Protein AF-A0A7M7PL26-F1 (afdb_monomer)

Nearest PDB structures (foldseek):
  4pph-assembly1_A  TM=2.566E-01  e=4.731E+00  Lupinus angustifolius

Mean predicted aligned error: 7.92 Å

pLDDT: mean 86.84, std 11.21, range [44.41, 97.69]

Solvent-accessible surface area (backbone atoms only — not comparable to full-atom values): 13970 Å² total; per-residue (Å²): 97,69,64,50,32,32,64,15,63,44,74,68,51,26,52,53,30,45,52,56,38,59,73,29,68,76,37,70,78,24,69,67,55,46,54,46,40,65,69,57,42,61,81,43,34,60,81,58,22,49,48,58,51,88,61,87,74,52,78,89,79,62,67,60,63,60,52,47,52,50,44,45,46,56,67,62,69,27,58,91,53,72,87,53,52,73,69,51,49,50,49,45,40,65,74,42,51,50,52,52,51,50,54,48,49,42,49,57,36,53,67,37,32,46,96,76,72,37,82,76,62,86,89,56,54,75,91,50,56,61,27,42,69,69,53,39,55,49,44,54,53,22,43,60,64,15,67,79,59,54,58,90,44,50,44,78,77,50,98,44,34,32,41,28,64,38,91,89,41,88,73,79,41,64,32,54,35,27,40,53,44,97,84,41,41,57,47,48,71,45,67,63,25,71,73,60,68,47,82,34,31,65,53,40,34,48,34,73,61,38,88,90,36,43,80,81,56,41,30,64,69,54,74,66,25,77,89,55,35,55,64,85,64,49,70,76,72,58,77,72,77,82,130

Foldseek 3Di:
DVVQLQLDQDPVSNVVVVVVVCPDPCNVVDPPVVVCCVVPCPVVVLVRHNNNDPPLLDPPRDCCVVVVVVCCLVCPVCVVVNPDDPVRSVCCVVVPVVVVVLVVLLVQLLCQDVVNPNDDDPLQDPLLRQWGPVLSVQVSVLLVVLVVDALVQWADPDPQWIWGWDPPDPVTDTWIWGLQDPSLQTDIPDPVCSPGVRDHSRLSNCQPRDPPNHPVSHRPCNSPPPNTHRDPCSVVVPPDPDD

Organism: Strongylocentrotus purpuratus (NCBI:txid7668)

Secondary structure (DSSP, 8-state):
-HHHHHT--SHHHHHHHHHHHHTSHHHHT-HHHHHHIIIIISTTHHHH-GGGS--SS-----THHHHHHHHHIIIIISGGGTT--HHHHHHHIIIIIHHHHHHHHHHHHHTT-GGGT----TTS-GGGSSS-HHHHHHHHHHHHHHTT--GGGEEE-SSSEEEEE-SSSTTT-EEEEES--TTS--EE-SHHHHHH-SPPHHHHHHHHHSTT-SGGGS-HHHHT-TTTS--TTGGGGS-PPP-

Structure (mmCIF, N/CA/C/O backbone):
data_AF-A0A7M7PL26-F1
#
_entry.id   AF-A0A7M7PL26-F1
#
loop_
_atom_site.group_PDB
_atom_site.id
_atom_site.type_symbol
_atom_site.label_atom_id
_atom_site.label_alt_id
_atom_site.label_comp_id
_atom_site.label_asym_id
_atom_site.label_entity_id
_atom_site.label_seq_id
_atom_site.pdbx_PDB_ins_code
_atom_site.Cartn_x
_atom_site.Cartn_y
_atom_site.Cartn_z
_atom_site.occupancy
_atom_site.B_iso_or_equiv
_atom_site.auth_seq_id
_atom_site.auth_comp_id
_atom_site.auth_asym_id
_atom_site.auth_atom_id
_atom_site.pdbx_PDB_model_num
ATOM 1 N N . MET A 1 1 ? -14.375 17.980 0.177 1.00 83.88 1 MET A N 1
ATOM 2 C CA . MET A 1 1 ? -13.383 19.004 0.589 1.00 83.88 1 MET A CA 1
ATOM 3 C C . MET A 1 1 ? -12.555 18.578 1.793 1.00 83.88 1 MET A C 1
ATOM 5 O O . MET A 1 1 ? -11.343 18.535 1.665 1.00 83.88 1 MET A O 1
ATOM 9 N N . LEU A 1 2 ? -13.163 18.150 2.906 1.00 86.94 2 LEU A N 1
ATOM 10 C CA . LEU A 1 2 ? -12.428 17.695 4.103 1.00 86.94 2 LEU A CA 1
ATOM 11 C C . LEU A 1 2 ? -11.388 16.594 3.830 1.00 86.94 2 LEU A C 1
ATOM 13 O O . LEU A 1 2 ? -10.263 16.668 4.315 1.00 86.94 2 LEU A O 1
ATOM 17 N N . ARG A 1 3 ? -11.726 15.619 2.972 1.00 87.19 3 ARG A N 1
ATOM 18 C CA . ARG A 1 3 ? -10.776 14.589 2.513 1.00 87.19 3 ARG A CA 1
ATOM 19 C C . ARG A 1 3 ? -9.533 15.179 1.839 1.00 87.19 3 ARG A C 1
ATOM 21 O O . ARG A 1 3 ? -8.451 14.662 2.056 1.00 87.19 3 ARG A O 1
ATOM 28 N N . ARG A 1 4 ? -9.660 16.272 1.071 1.00 88.4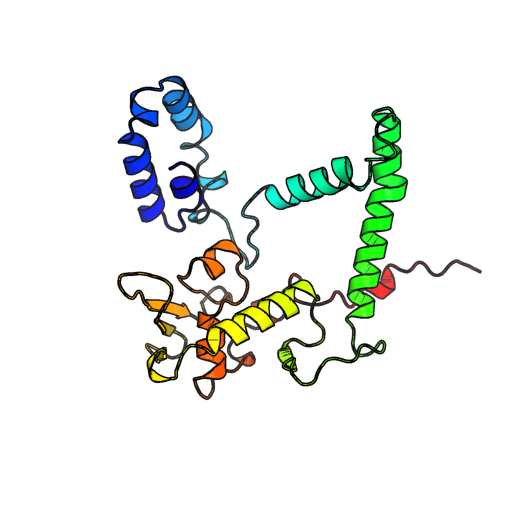4 4 ARG A N 1
ATOM 29 C CA . ARG A 1 4 ? -8.502 16.946 0.451 1.00 88.44 4 ARG A CA 1
ATOM 30 C C . ARG A 1 4 ? -7.569 17.532 1.510 1.00 88.44 4 ARG A C 1
ATOM 32 O O . ARG A 1 4 ? -6.365 17.400 1.378 1.00 88.44 4 ARG A O 1
ATOM 39 N N . CYS A 1 5 ? -8.119 18.111 2.579 1.00 90.56 5 CYS A N 1
ATOM 40 C CA . CYS A 1 5 ? -7.316 18.586 3.708 1.00 90.56 5 CYS A CA 1
ATOM 41 C C . CYS A 1 5 ? -6.602 17.418 4.409 1.00 90.56 5 CYS A C 1
ATOM 43 O O . CYS A 1 5 ? -5.417 17.503 4.699 1.00 90.56 5 CYS A O 1
ATOM 45 N N . ALA A 1 6 ? -7.310 16.313 4.667 1.00 88.25 6 ALA A N 1
ATOM 46 C CA . ALA A 1 6 ? -6.739 15.151 5.350 1.00 88.25 6 ALA A CA 1
ATOM 47 C C . ALA A 1 6 ? -5.660 14.430 4.522 1.00 88.25 6 ALA A C 1
ATOM 49 O O . ALA A 1 6 ? -4.651 14.002 5.073 1.00 88.25 6 ALA A O 1
ATOM 50 N N . HIS A 1 7 ? -5.860 14.298 3.210 1.00 87.38 7 HIS A N 1
ATOM 51 C CA . HIS A 1 7 ? -4.963 13.546 2.327 1.00 87.38 7 HIS A CA 1
ATOM 52 C C . HIS A 1 7 ? -3.789 14.372 1.793 1.00 87.38 7 HIS A C 1
ATOM 54 O O . HIS A 1 7 ? -2.985 13.840 1.032 1.00 87.38 7 HIS A O 1
ATOM 60 N N . ALA A 1 8 ? -3.678 15.647 2.178 1.00 88.06 8 ALA A N 1
ATOM 61 C CA . ALA A 1 8 ? -2.554 16.479 1.783 1.00 88.06 8 ALA A CA 1
ATOM 62 C C . ALA A 1 8 ? -1.235 15.880 2.289 1.00 88.06 8 ALA A C 1
ATOM 64 O O . ALA A 1 8 ? -1.093 15.538 3.468 1.00 88.06 8 ALA A O 1
ATOM 65 N N . THR A 1 9 ? -0.280 15.749 1.378 1.00 82.31 9 THR A N 1
ATOM 66 C CA . THR A 1 9 ? 1.025 15.120 1.615 1.00 82.31 9 THR A CA 1
ATOM 67 C C . THR A 1 9 ? 2.133 16.132 1.871 1.00 82.31 9 THR A C 1
ATOM 69 O O . THR A 1 9 ? 3.153 15.780 2.457 1.00 82.31 9 THR A O 1
ATOM 72 N N . GLU A 1 10 ? 1.901 17.396 1.518 1.00 85.19 10 GLU A N 1
ATOM 73 C CA . GLU A 1 10 ? 2.832 18.504 1.719 1.00 85.19 10 GLU A CA 1
ATOM 74 C C . GLU A 1 10 ? 2.132 19.700 2.389 1.00 85.19 10 GLU A C 1
ATOM 76 O O . GLU A 1 10 ? 0.914 19.869 2.244 1.00 85.19 10 GLU A O 1
ATOM 81 N N . PRO A 1 11 ? 2.871 20.568 3.109 1.00 88.94 11 PRO A N 1
ATOM 82 C CA . PRO A 1 11 ? 2.291 21.753 3.745 1.00 88.94 11 PRO A CA 1
ATOM 83 C C . PRO A 1 11 ? 1.594 22.703 2.758 1.00 88.94 11 PRO A C 1
ATOM 85 O O . PRO A 1 11 ? 0.541 23.257 3.070 1.00 88.94 11 PRO A O 1
ATOM 88 N N . SER A 1 12 ? 2.154 22.865 1.558 1.00 91.25 12 SER A N 1
ATOM 89 C CA . SER A 1 12 ? 1.588 23.679 0.474 1.00 91.25 12 SER A CA 1
ATOM 90 C C . SER A 1 12 ? 0.226 23.144 0.013 1.00 91.25 12 SER A C 1
ATOM 92 O O . SER A 1 12 ? -0.746 23.896 -0.050 1.00 91.25 12 SER A O 1
ATOM 94 N N . GLU A 1 13 ? 0.137 21.832 -0.229 1.00 91.06 13 GLU A N 1
ATOM 95 C CA . GLU A 1 13 ? -1.094 21.127 -0.603 1.00 91.06 13 GLU A CA 1
ATOM 96 C C . GLU A 1 13 ? -2.168 21.269 0.486 1.00 91.06 13 GLU A C 1
ATOM 98 O O . GLU A 1 13 ? -3.334 21.536 0.186 1.00 91.06 13 GLU A O 1
ATOM 103 N N . TYR A 1 14 ? -1.775 21.149 1.758 1.00 93.31 14 TYR A N 1
ATOM 104 C CA . TYR A 1 14 ? -2.689 21.299 2.889 1.00 93.31 14 TYR A CA 1
ATOM 105 C C . TYR A 1 14 ? -3.275 22.711 2.969 1.00 93.31 14 TYR A C 1
ATOM 107 O O . TYR A 1 14 ? -4.490 22.865 3.104 1.00 93.31 14 TYR A O 1
ATOM 115 N N . ASN A 1 15 ? -2.429 23.735 2.838 1.00 93.75 15 ASN 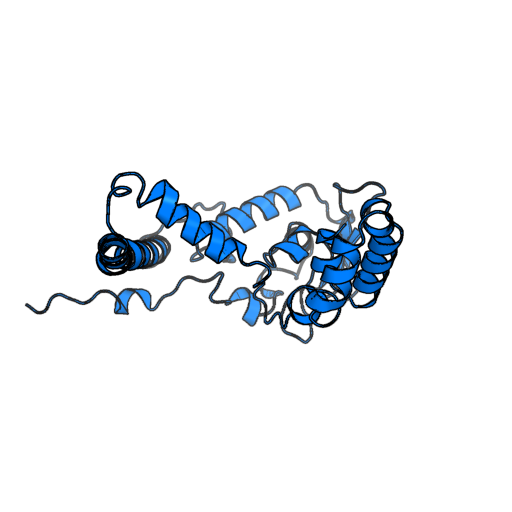A N 1
ATOM 116 C CA . ASN A 1 15 ? -2.866 25.128 2.867 1.00 93.75 15 ASN A CA 1
ATOM 117 C C . ASN A 1 15 ? -3.806 25.440 1.697 1.00 93.75 15 ASN A C 1
ATOM 119 O O . ASN A 1 15 ? -4.876 26.004 1.911 1.00 93.75 15 ASN A O 1
ATOM 123 N N . ALA A 1 16 ? -3.479 24.991 0.483 1.00 95.12 16 ALA A N 1
ATOM 124 C CA . ALA A 1 16 ? -4.359 25.153 -0.673 1.00 95.12 16 ALA A CA 1
ATOM 125 C C . ALA A 1 16 ? -5.718 24.455 -0.471 1.00 95.12 16 ALA A C 1
ATOM 127 O O . ALA A 1 16 ? -6.770 25.017 -0.783 1.00 95.12 16 ALA A O 1
ATOM 128 N N . ALA A 1 17 ? -5.722 23.245 0.100 1.00 94.88 17 ALA A N 1
ATOM 129 C CA . ALA A 1 17 ? -6.952 22.520 0.407 1.00 94.88 17 ALA A CA 1
ATOM 130 C C . ALA A 1 17 ? -7.797 23.211 1.491 1.00 94.88 17 ALA A C 1
ATOM 132 O O . ALA A 1 17 ? -9.028 23.177 1.407 1.00 94.88 17 ALA A O 1
ATOM 133 N N . LEU A 1 18 ? -7.158 23.830 2.490 1.00 94.62 18 LEU A N 1
ATOM 134 C CA . LEU A 1 18 ? -7.834 24.619 3.518 1.00 94.62 18 LEU A CA 1
ATOM 135 C C . LEU A 1 18 ? -8.469 25.881 2.943 1.00 94.62 18 LEU A C 1
ATOM 137 O O . LEU A 1 18 ? -9.625 26.152 3.250 1.00 94.62 18 LEU A O 1
ATOM 141 N N . GLU A 1 19 ? -7.752 26.635 2.114 1.00 95.56 19 GLU A N 1
ATOM 142 C CA . GLU A 1 19 ? -8.306 27.843 1.496 1.00 95.56 19 GLU A CA 1
ATOM 143 C C . GLU A 1 19 ? -9.476 27.501 0.572 1.00 95.56 19 GLU A C 1
ATOM 145 O O . GLU A 1 19 ? -10.528 28.136 0.637 1.00 95.56 19 GLU A O 1
ATOM 150 N N . TYR A 1 20 ? -9.368 26.406 -0.184 1.00 95.81 20 TYR A N 1
ATOM 151 C CA . TYR A 1 20 ? -10.486 25.889 -0.970 1.00 95.81 20 TYR A CA 1
ATOM 152 C C . TYR A 1 20 ? -11.698 25.506 -0.103 1.00 95.81 20 TYR A C 1
ATOM 154 O O . TYR A 1 20 ? -12.835 25.800 -0.465 1.00 95.81 20 TYR A O 1
ATOM 162 N N . LEU A 1 21 ? -11.478 24.874 1.058 1.00 94.94 21 LEU A N 1
ATOM 163 C CA . LEU A 1 21 ? -12.554 24.585 2.009 1.00 94.94 21 LEU A CA 1
ATOM 164 C C . LEU A 1 21 ? -13.175 25.878 2.549 1.00 94.94 21 LEU A C 1
ATOM 166 O O . LEU A 1 21 ? -14.396 25.979 2.586 1.00 94.94 21 LEU A O 1
ATOM 170 N N . LYS A 1 22 ? -12.366 26.863 2.947 1.00 94.56 22 LYS A N 1
ATOM 171 C CA . LYS A 1 22 ? -12.858 28.136 3.492 1.00 94.56 22 LYS A CA 1
ATOM 172 C C . LYS A 1 22 ? -13.647 28.945 2.467 1.00 94.56 22 LYS A C 1
ATOM 174 O O . LYS A 1 22 ? -14.605 29.610 2.837 1.00 94.56 22 LYS A O 1
ATOM 179 N N . ALA A 1 23 ? -13.279 28.872 1.192 1.00 95.62 23 ALA A N 1
ATOM 180 C CA . ALA A 1 23 ? -14.001 29.531 0.108 1.00 95.62 23 ALA A CA 1
ATOM 181 C C . ALA A 1 23 ? -15.345 28.858 -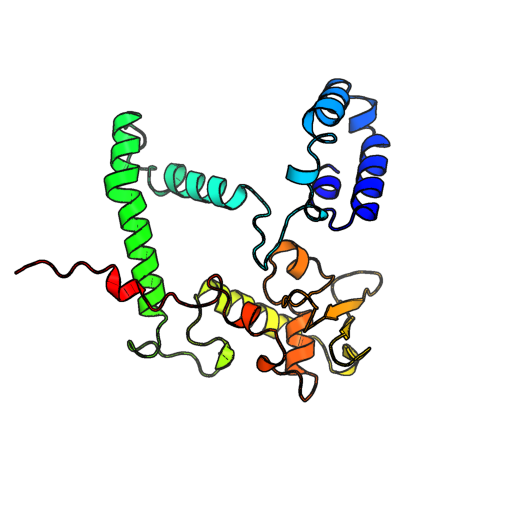0.236 1.00 95.62 23 ALA A C 1
ATOM 183 O O . ALA A 1 23 ? -16.147 29.427 -0.972 1.00 95.62 23 ALA A O 1
ATOM 184 N N . SER A 1 24 ? -15.602 27.648 0.268 1.00 95.25 24 SER A N 1
ATOM 185 C CA . SER A 1 24 ? -16.815 26.897 -0.057 1.00 95.25 24 SER A CA 1
ATOM 186 C C . SER A 1 24 ? -18.065 27.424 0.644 1.00 95.25 24 SER A C 1
ATOM 188 O O . SER A 1 24 ? -18.009 27.947 1.761 1.00 95.25 24 SER A O 1
ATOM 190 N N . LYS A 1 25 ? -19.220 27.208 0.009 1.00 95.81 25 LYS A N 1
ATOM 191 C CA . LYS A 1 25 ? -20.534 27.558 0.558 1.00 95.81 25 LYS A CA 1
ATOM 192 C C . LYS A 1 25 ? -20.782 26.854 1.894 1.00 95.81 25 LYS A C 1
ATOM 194 O O . LYS A 1 25 ? -21.206 27.474 2.863 1.00 95.81 25 LYS A O 1
ATOM 199 N N . GLU A 1 26 ? -20.428 25.574 1.969 1.00 93.69 26 GLU A N 1
ATOM 200 C CA . GLU A 1 26 ? -20.583 24.728 3.151 1.00 93.69 26 GLU A CA 1
ATOM 201 C C . GLU A 1 26 ? -19.802 25.258 4.353 1.00 93.69 26 GLU A C 1
ATOM 203 O O . GLU A 1 26 ? -20.225 25.060 5.489 1.00 93.69 26 GLU A O 1
ATOM 208 N N . TRP A 1 27 ? -18.667 25.922 4.117 1.00 94.94 27 TRP A N 1
ATOM 209 C CA . TRP A 1 27 ? -17.922 26.607 5.166 1.00 94.94 27 TRP A CA 1
ATOM 210 C C . TRP A 1 27 ? -18.562 27.941 5.533 1.00 94.94 27 TRP A C 1
ATOM 212 O O . TRP A 1 27 ? -18.834 28.173 6.711 1.00 94.94 27 TRP A O 1
ATOM 222 N N . GLN A 1 28 ? -18.809 28.809 4.548 1.00 95.50 28 GLN A N 1
ATOM 223 C CA . GLN A 1 28 ? -19.287 30.178 4.772 1.00 95.50 28 GLN A CA 1
ATOM 224 C C . GLN A 1 28 ? -20.653 30.219 5.471 1.00 95.50 28 GLN A C 1
ATOM 226 O O . GLN A 1 28 ? -20.863 31.031 6.368 1.00 95.50 28 GLN A O 1
ATOM 231 N N . GLU A 1 29 ? -21.547 29.287 5.143 1.00 96.62 29 GLU A N 1
ATOM 232 C CA . GLU A 1 29 ? -22.913 29.249 5.676 1.00 96.62 29 GLU A CA 1
ATOM 233 C C . GLU A 1 29 ? -23.057 28.437 6.972 1.00 96.62 29 GLU A C 1
ATOM 235 O O . GLU A 1 29 ? -24.138 28.393 7.559 1.00 96.62 29 GLU A O 1
ATOM 240 N N . ASN A 1 30 ? -21.990 27.783 7.452 1.00 96.56 30 ASN A N 1
ATOM 241 C CA . ASN A 1 30 ? -22.068 26.883 8.604 1.00 96.56 30 ASN A CA 1
ATOM 242 C C . ASN A 1 30 ? -21.138 27.301 9.761 1.00 96.56 30 ASN A C 1
ATOM 244 O O . ASN A 1 30 ? -20.027 26.774 9.900 1.00 96.56 30 ASN A O 1
ATOM 248 N N . PRO A 1 31 ? -21.612 28.159 10.686 1.00 96.06 31 PRO A N 1
ATOM 249 C CA . PRO A 1 31 ? -20.837 28.589 11.851 1.00 96.06 31 PRO A CA 1
ATOM 250 C C . PRO A 1 31 ? -20.387 27.437 12.761 1.00 96.06 31 PRO A C 1
ATOM 252 O O . PRO A 1 31 ? -19.343 27.525 13.413 1.00 96.06 31 PRO A O 1
ATOM 255 N N . LYS A 1 32 ? -21.148 26.331 12.816 1.00 96.44 32 LYS A N 1
ATOM 256 C CA . LYS A 1 32 ? -20.770 25.150 13.610 1.00 96.44 32 LYS A CA 1
ATOM 257 C C . LYS A 1 32 ? -19.546 24.465 13.010 1.00 96.44 32 LYS A C 1
ATOM 259 O O . LYS A 1 32 ? -18.626 24.129 13.758 1.00 96.44 32 LYS A O 1
ATOM 264 N N . LEU A 1 33 ? -19.517 24.302 11.685 1.00 93.56 33 LEU A N 1
ATOM 265 C CA . LEU A 1 33 ? -18.369 23.742 10.973 1.00 93.56 33 LEU A CA 1
ATOM 266 C C . LEU A 1 33 ? -17.130 24.614 11.184 1.00 93.56 33 LEU A C 1
ATOM 268 O O . LEU A 1 33 ? -16.103 24.089 11.609 1.00 93.56 33 LEU A O 1
ATOM 272 N N . GLN A 1 34 ? -17.247 25.931 10.984 1.00 95.50 34 GLN A N 1
ATOM 273 C CA . GLN A 1 34 ? -16.148 26.879 11.202 1.00 95.50 34 GLN A CA 1
ATOM 274 C C . GLN A 1 34 ? -15.584 26.765 12.624 1.00 95.50 34 GLN A C 1
ATOM 276 O O . GLN A 1 34 ? -14.383 26.576 12.820 1.00 95.50 34 GLN A O 1
ATOM 281 N N . LYS A 1 35 ? -16.462 26.814 13.636 1.00 96.31 35 LYS A N 1
ATOM 282 C CA . LYS A 1 35 ? -16.074 26.720 15.048 1.00 96.31 35 LYS A CA 1
ATOM 283 C C . LYS A 1 35 ? -15.376 25.399 15.356 1.00 96.31 35 LYS A C 1
ATOM 285 O O . LYS A 1 35 ? -14.364 25.401 16.057 1.00 96.31 35 LYS A O 1
ATOM 290 N N . TRP A 1 36 ? -15.905 24.280 14.863 1.00 94.50 36 TRP A N 1
ATOM 291 C CA . TRP A 1 36 ? -15.303 22.970 15.095 1.00 94.50 36 TRP A CA 1
ATOM 292 C C . TRP A 1 36 ? -13.933 22.861 14.423 1.00 94.50 36 TRP A C 1
ATOM 294 O O . TRP A 1 36 ? -12.964 22.494 15.082 1.00 94.50 36 TRP A O 1
ATOM 304 N N . PHE A 1 37 ? -13.812 23.247 13.151 1.00 94.12 37 PHE A N 1
ATOM 305 C CA . PHE A 1 37 ? -12.556 23.131 12.411 1.00 94.12 37 PHE A CA 1
ATOM 306 C C . PHE A 1 37 ? -11.450 24.002 13.015 1.00 94.12 37 PHE A C 1
ATOM 308 O O . PHE A 1 37 ? -10.334 23.526 13.219 1.00 94.12 37 PHE A O 1
ATOM 315 N N . THR A 1 38 ? -11.776 25.248 13.369 1.00 94.19 38 THR A N 1
ATOM 316 C CA . THR A 1 38 ? -10.834 26.195 13.980 1.00 94.19 38 THR A CA 1
ATOM 317 C C . THR A 1 38 ? -10.375 25.744 15.363 1.00 94.19 38 THR A C 1
ATOM 319 O O . THR A 1 38 ? -9.219 25.956 15.715 1.00 94.19 38 THR A O 1
ATOM 322 N N . LYS A 1 39 ? -11.244 25.096 16.152 1.00 94.31 39 LYS A N 1
ATOM 323 C CA . LYS A 1 39 ? -10.894 24.651 17.510 1.00 94.31 39 LYS A CA 1
ATOM 324 C C . LYS A 1 39 ? -10.272 23.257 17.573 1.00 94.31 39 LYS A C 1
ATOM 326 O O . LYS A 1 39 ? -9.461 23.017 18.455 1.00 94.31 39 LYS A O 1
ATOM 331 N N . GLN A 1 40 ? -10.681 22.338 16.701 1.00 90.50 40 GLN A N 1
ATOM 332 C CA . GLN A 1 40 ? -10.370 20.908 16.832 1.00 90.50 40 GLN A CA 1
ATOM 333 C C . GLN A 1 40 ? -9.499 20.379 15.697 1.00 90.50 40 GLN A C 1
ATOM 335 O O . GLN A 1 40 ? -8.588 19.589 15.934 1.00 90.50 40 GLN A O 1
ATOM 340 N N . TRP A 1 41 ? -9.761 20.791 14.457 1.00 91.12 41 TRP A N 1
ATOM 341 C CA . TRP A 1 41 ? -9.049 20.231 13.312 1.00 91.12 41 TRP A CA 1
ATOM 342 C C . TRP A 1 41 ? -7.724 20.941 13.055 1.00 91.12 41 TRP A C 1
ATOM 344 O O . TRP A 1 41 ? -6.677 20.302 13.071 1.00 91.12 41 TRP A O 1
ATOM 354 N N . ILE A 1 42 ? -7.754 22.259 12.834 1.00 91.94 42 ILE A N 1
ATOM 355 C CA . ILE A 1 42 ? -6.583 23.046 12.417 1.00 91.94 42 ILE A CA 1
ATOM 356 C C . ILE A 1 42 ? -5.454 22.998 13.464 1.00 91.94 42 ILE A C 1
ATOM 358 O O . ILE A 1 42 ? -4.329 22.667 13.072 1.00 91.94 42 ILE A O 1
ATOM 362 N N . PRO A 1 43 ? -5.708 23.226 14.774 1.00 93.81 43 PRO A N 1
ATOM 363 C CA . PRO A 1 43 ? -4.658 23.174 15.799 1.00 93.81 43 PRO A CA 1
ATOM 364 C C . PRO A 1 43 ? -4.037 21.782 15.958 1.00 93.81 43 PRO A C 1
ATOM 366 O O . PRO A 1 43 ? -2.895 21.643 16.389 1.00 93.81 43 PRO A O 1
ATOM 369 N N . HIS A 1 44 ? -4.781 20.738 15.588 1.00 89.94 44 HIS A N 1
ATOM 370 C CA . HIS A 1 44 ? -4.353 19.345 15.680 1.00 89.94 44 HIS A CA 1
ATOM 371 C C . HIS A 1 44 ? -4.147 18.707 14.304 1.00 89.94 44 HIS A C 1
ATOM 373 O O . HIS A 1 44 ? -4.168 17.483 14.183 1.00 89.94 44 HIS A O 1
ATOM 379 N N . SER A 1 45 ? -3.903 19.514 13.268 1.00 88.69 45 SER A N 1
ATOM 380 C CA . SER A 1 45 ? -3.770 19.059 11.878 1.00 88.69 45 SER A CA 1
ATOM 381 C C . SER A 1 45 ? -2.705 17.977 11.711 1.00 88.69 45 SER A C 1
ATOM 383 O O . SER A 1 45 ? -2.899 17.045 10.935 1.00 88.69 45 SER A O 1
ATOM 385 N N . LYS A 1 46 ? -1.638 18.016 12.520 1.00 85.81 46 LYS A N 1
ATOM 386 C CA . LYS A 1 46 ? -0.606 16.971 12.563 1.00 85.81 46 LYS A CA 1
ATOM 387 C C . LYS A 1 46 ? -1.154 15.558 12.816 1.00 85.81 46 LYS A C 1
ATOM 389 O O . LYS A 1 46 ? -0.565 14.599 12.338 1.00 85.81 46 LYS A O 1
ATOM 394 N N . ARG A 1 47 ? -2.277 15.415 13.535 1.00 81.94 47 ARG A N 1
ATOM 395 C CA . ARG A 1 47 ? -2.928 14.115 13.794 1.00 81.94 47 ARG A CA 1
ATOM 396 C C . ARG A 1 47 ? -3.678 13.581 12.575 1.00 81.94 47 ARG A C 1
ATOM 398 O O . ARG A 1 47 ? -3.810 12.373 12.407 1.00 81.94 47 ARG A O 1
ATOM 405 N N . TRP A 1 48 ? -4.200 14.480 11.748 1.00 81.62 48 TRP A N 1
ATOM 406 C CA . TRP A 1 48 ? -5.181 14.148 10.717 1.00 81.62 48 TRP A CA 1
ATOM 407 C C . TRP A 1 48 ? -4.564 14.116 9.320 1.00 81.62 48 TRP A C 1
ATOM 409 O O . TRP A 1 48 ? -4.859 13.210 8.539 1.00 81.62 48 TRP A O 1
ATOM 419 N N . VAL A 1 49 ? -3.681 15.072 9.035 1.00 86.75 49 VAL A N 1
ATOM 420 C CA . VAL A 1 49 ? -3.085 15.319 7.721 1.00 86.75 49 VAL A CA 1
ATOM 421 C C . VAL A 1 49 ? -1.959 14.333 7.444 1.00 86.75 49 VAL A C 1
ATOM 423 O O . VAL A 1 49 ? -1.054 14.165 8.260 1.00 86.75 49 VAL A O 1
ATOM 426 N N . TRP A 1 50 ? -2.000 13.698 6.279 1.00 83.94 50 TRP A N 1
ATOM 427 C CA . TRP A 1 50 ? -1.059 12.650 5.888 1.00 83.94 50 TRP A CA 1
ATOM 428 C C . TRP A 1 50 ? 0.398 13.106 5.852 1.00 83.94 50 TRP A C 1
ATOM 430 O O . TRP A 1 50 ? 1.260 12.385 6.350 1.00 83.94 50 TRP A O 1
ATOM 440 N N . GLY A 1 51 ? 0.668 14.311 5.348 1.00 80.12 51 GLY A N 1
ATOM 441 C CA . GLY A 1 51 ? 2.022 14.867 5.254 1.00 80.12 51 GLY A CA 1
ATOM 442 C C . GLY A 1 51 ? 2.738 15.051 6.595 1.00 80.12 51 GLY A C 1
ATOM 443 O O . GLY A 1 51 ? 3.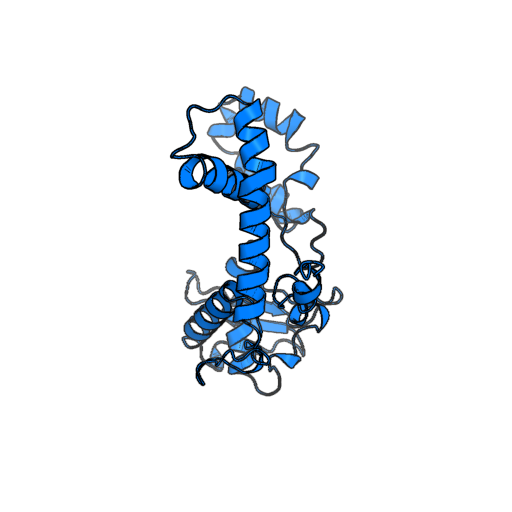958 15.138 6.633 1.00 80.12 51 GLY A O 1
ATOM 444 N N . ASN A 1 52 ? 2.000 15.068 7.709 1.00 78.44 52 ASN A N 1
ATOM 445 C CA . ASN A 1 52 ? 2.574 15.190 9.051 1.00 78.44 52 ASN A CA 1
ATOM 446 C C . ASN A 1 52 ? 2.798 13.836 9.746 1.00 78.44 52 ASN A C 1
ATOM 448 O O . ASN A 1 52 ? 3.274 13.807 10.883 1.00 78.44 52 ASN A O 1
ATOM 452 N N . ARG A 1 53 ? 2.435 12.713 9.113 1.00 74.44 53 ARG A N 1
ATOM 453 C CA . ARG A 1 53 ? 2.593 11.381 9.708 1.00 74.44 53 ARG A CA 1
ATOM 454 C C . ARG A 1 53 ? 4.013 10.876 9.485 1.00 74.44 53 ARG A C 1
ATOM 456 O O . ARG A 1 53 ? 4.526 10.903 8.368 1.00 74.44 53 ARG A O 1
ATOM 463 N N . CYS A 1 54 ? 4.641 10.381 10.550 1.00 60.88 54 CYS A N 1
ATOM 464 C CA . CYS A 1 54 ? 5.921 9.688 10.450 1.00 60.88 54 CYS A CA 1
ATOM 465 C C . CYS A 1 54 ? 5.691 8.326 9.783 1.00 60.88 54 CYS A C 1
ATOM 467 O O . CYS A 1 54 ? 5.339 7.349 10.439 1.00 60.88 54 CYS A O 1
ATOM 469 N N . ASN A 1 55 ? 5.848 8.271 8.464 1.00 61.06 55 ASN A N 1
ATOM 470 C CA . ASN A 1 55 ? 5.649 7.047 7.702 1.00 61.06 55 ASN A CA 1
ATOM 471 C C . ASN A 1 55 ? 6.994 6.335 7.545 1.00 61.06 55 ASN A C 1
ATOM 473 O O . ASN A 1 55 ? 7.714 6.559 6.577 1.00 61.06 55 ASN A O 1
ATOM 477 N N . LYS A 1 56 ? 7.335 5.454 8.493 1.00 59.16 56 LYS A N 1
ATOM 478 C CA . LYS A 1 56 ? 8.462 4.508 8.367 1.00 59.16 56 LYS A CA 1
ATOM 479 C C . LYS A 1 56 ? 8.099 3.331 7.444 1.00 59.16 56 LYS A C 1
ATOM 481 O O . LYS A 1 56 ? 8.217 2.176 7.828 1.00 59.16 56 LYS A O 1
ATOM 486 N N . GLY A 1 57 ? 7.561 3.623 6.259 1.00 56.38 57 GLY A N 1
ATOM 487 C 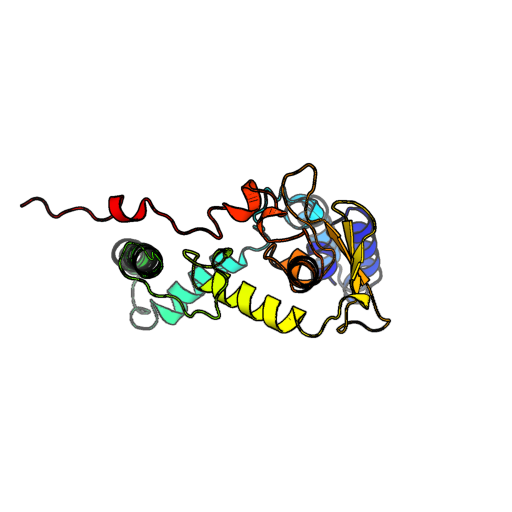CA . GLY A 1 57 ? 7.144 2.607 5.281 1.00 56.38 57 GLY A CA 1
ATOM 488 C C . GLY A 1 57 ? 5.814 1.913 5.599 1.00 56.38 57 GLY A C 1
ATOM 489 O O . GLY A 1 57 ? 5.407 1.029 4.857 1.00 56.38 57 GLY A O 1
ATOM 490 N N . VAL A 1 58 ? 5.116 2.335 6.660 1.00 58.28 58 VAL A N 1
ATOM 491 C CA . VAL A 1 58 ? 3.786 1.838 7.043 1.00 58.28 58 VAL A CA 1
ATOM 492 C C . VAL A 1 58 ? 2.790 2.993 7.022 1.00 58.28 58 VAL A C 1
ATOM 494 O O . VAL A 1 58 ? 2.949 3.970 7.756 1.00 58.28 58 VAL A O 1
ATOM 497 N N . GLN A 1 59 ? 1.747 2.898 6.196 1.00 58.88 59 GLN A N 1
ATOM 498 C CA . GLN A 1 59 ? 0.635 3.851 6.218 1.00 58.88 59 GLN A CA 1
ATOM 499 C C . GLN A 1 59 ? -0.397 3.467 7.268 1.00 58.88 59 GLN A C 1
ATOM 501 O O . GLN A 1 59 ? -1.388 2.796 6.983 1.00 58.88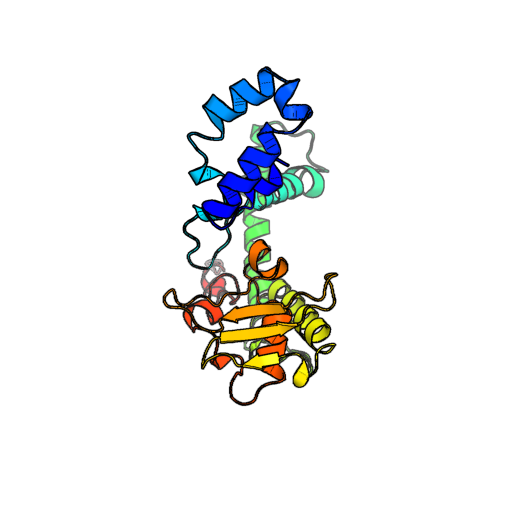 59 GLN A O 1
ATOM 506 N N . VAL A 1 60 ? -0.235 3.990 8.479 1.00 58.72 60 VAL A N 1
ATOM 507 C CA . VAL A 1 60 ? -1.342 4.047 9.441 1.00 58.72 60 VAL A CA 1
ATOM 508 C C . VAL A 1 60 ? -2.156 5.306 9.138 1.00 58.72 60 VAL A C 1
ATOM 510 O O . VAL A 1 60 ? -2.063 6.308 9.841 1.00 58.72 60 VAL A O 1
ATOM 513 N N . ASN A 1 61 ? -2.901 5.297 8.026 1.00 56.62 61 ASN A N 1
ATOM 514 C CA . ASN A 1 61 ? -3.585 6.487 7.494 1.00 56.62 61 ASN A CA 1
ATOM 515 C C . ASN A 1 61 ? -4.979 6.726 8.071 1.00 56.62 61 ASN A C 1
ATOM 517 O O . ASN A 1 61 ? -5.475 7.856 8.068 1.00 56.62 61 ASN A O 1
ATOM 521 N N . THR A 1 62 ? -5.630 5.678 8.566 1.00 52.78 62 THR A N 1
ATOM 522 C CA . THR A 1 62 ? -7.031 5.743 8.984 1.00 52.78 62 THR A CA 1
ATOM 523 C C . THR A 1 62 ? -7.319 4.729 10.083 1.00 52.78 62 THR A C 1
ATOM 525 O O . THR A 1 62 ? -6.709 3.665 10.152 1.00 52.78 62 THR A O 1
ATOM 528 N N . ASN A 1 63 ? -8.300 5.058 10.916 1.00 56.03 63 ASN A N 1
ATOM 529 C CA . ASN A 1 63 ? -8.972 4.125 11.814 1.00 56.03 63 ASN A CA 1
ATOM 530 C C . ASN A 1 63 ? -9.748 3.025 11.058 1.00 56.03 63 ASN A C 1
ATOM 532 O O . ASN A 1 63 ? -10.262 2.124 11.711 1.00 56.03 63 ASN A O 1
ATOM 536 N N . ASN A 1 64 ? -9.794 3.047 9.717 1.00 62.31 64 ASN A N 1
ATOM 537 C CA . ASN A 1 64 ? -10.478 2.054 8.884 1.00 62.31 64 ASN A CA 1
ATOM 538 C C . ASN A 1 64 ? -10.079 0.613 9.224 1.00 62.31 64 ASN A C 1
ATOM 540 O O . ASN A 1 64 ? -10.909 -0.277 9.095 1.00 62.31 64 ASN A O 1
ATOM 544 N N . GLY A 1 65 ? -8.835 0.361 9.652 1.00 67.19 65 GLY A N 1
ATOM 545 C CA . GLY A 1 65 ? -8.420 -0.969 10.111 1.00 67.19 65 GLY A CA 1
ATOM 546 C C . GLY A 1 65 ? -9.207 -1.416 11.345 1.00 67.19 65 GLY A C 1
ATOM 547 O O . GLY A 1 65 ? -9.825 -2.477 11.334 1.00 67.19 65 GLY A O 1
ATOM 548 N N . LEU A 1 66 ? -9.261 -0.560 12.369 1.00 72.94 66 LEU A N 1
ATOM 549 C CA . LEU A 1 66 ? -10.005 -0.808 13.603 1.00 72.94 66 LEU A CA 1
ATOM 550 C C . LEU A 1 66 ? -11.520 -0.823 13.364 1.00 72.94 66 LEU A C 1
ATOM 552 O O . LEU A 1 66 ? -12.212 -1.696 13.869 1.00 72.94 66 LEU A O 1
ATOM 556 N N . GLU A 1 67 ? -12.049 0.111 12.573 1.00 78.50 67 GLU A N 1
ATOM 557 C CA . GLU A 1 67 ? -13.469 0.143 12.210 1.00 78.50 67 GLU A CA 1
ATOM 558 C C . GLU A 1 67 ? -13.877 -1.105 11.426 1.00 78.50 67 GLU A C 1
ATOM 560 O O . GLU A 1 67 ? -14.920 -1.690 11.710 1.00 78.50 67 GLU A O 1
ATOM 565 N N . ARG A 1 68 ? -13.037 -1.565 10.490 1.00 79.88 68 ARG A N 1
ATOM 566 C CA . ARG A 1 68 ? -13.266 -2.805 9.743 1.00 79.88 68 ARG A CA 1
ATOM 567 C C . ARG A 1 68 ? -13.194 -4.026 10.650 1.00 79.88 68 ARG A C 1
ATOM 569 O O . ARG A 1 68 ? -14.063 -4.883 10.541 1.00 79.88 68 ARG A O 1
ATOM 576 N N . GLN A 1 69 ? -12.212 -4.107 11.549 1.00 81.31 69 GLN A N 1
ATOM 577 C CA . GLN A 1 69 ? -12.135 -5.196 12.529 1.00 81.31 69 GLN A CA 1
ATOM 578 C C . GLN A 1 69 ? -13.350 -5.200 13.464 1.00 81.31 69 GLN A C 1
ATOM 580 O O . GLN A 1 69 ? -13.960 -6.247 13.665 1.00 81.31 69 GLN A O 1
ATOM 585 N N . ASN A 1 70 ? -13.774 -4.030 13.948 1.00 83.88 70 ASN A N 1
ATOM 586 C CA . ASN A 1 70 ? -15.003 -3.877 14.724 1.00 83.88 70 ASN A CA 1
ATOM 587 C C . ASN A 1 70 ? -16.239 -4.295 13.922 1.00 83.88 70 ASN A C 1
ATOM 589 O O . ASN A 1 70 ? -17.135 -4.929 14.471 1.00 83.88 70 ASN A O 1
ATOM 593 N N . GLY A 1 71 ? -16.297 -3.951 12.634 1.00 84.19 71 GLY A N 1
ATOM 594 C CA . GLY A 1 71 ? -17.372 -4.354 11.735 1.00 84.19 71 GLY A CA 1
ATOM 595 C C . GLY A 1 71 ? -17.438 -5.870 11.554 1.00 84.19 71 GLY A C 1
ATOM 596 O O . GLY A 1 71 ? -18.507 -6.447 11.715 1.00 84.19 71 GLY A O 1
ATOM 597 N N . ILE A 1 72 ? -16.300 -6.524 11.301 1.00 85.94 72 ILE A N 1
ATOM 598 C CA . ILE A 1 72 ? -16.206 -7.989 11.179 1.00 85.94 72 ILE A CA 1
ATOM 599 C C . ILE A 1 72 ? -16.651 -8.661 12.480 1.00 85.94 72 ILE A C 1
ATOM 601 O O . ILE A 1 72 ? -17.457 -9.590 12.455 1.00 85.94 72 ILE A O 1
ATOM 605 N N . PHE A 1 73 ? -16.173 -8.172 13.625 1.00 85.00 73 PHE A N 1
ATOM 606 C CA . PHE A 1 73 ? -16.572 -8.714 14.918 1.00 85.00 73 PHE A CA 1
ATOM 607 C C . PHE A 1 73 ? -18.083 -8.569 15.150 1.00 85.00 73 PHE A C 1
ATOM 609 O O . PHE A 1 73 ? -18.761 -9.555 15.424 1.00 85.00 73 PHE A O 1
ATOM 616 N N . LYS A 1 74 ? -18.638 -7.363 14.981 1.00 83.56 74 LYS A N 1
ATOM 617 C CA . LYS A 1 74 ? -20.050 -7.078 15.283 1.00 83.56 74 LYS A CA 1
ATOM 618 C C . LYS A 1 74 ? -21.029 -7.718 14.305 1.00 83.56 74 LYS A C 1
ATOM 620 O O . LYS A 1 74 ? -22.031 -8.273 14.739 1.00 83.56 74 LYS A O 1
ATOM 625 N N . TYR A 1 75 ? -20.765 -7.610 13.007 1.00 84.88 75 TYR A N 1
ATOM 626 C CA . TYR A 1 75 ? -21.741 -7.951 11.969 1.00 84.88 75 TYR A CA 1
ATOM 627 C C . TYR A 1 75 ? -21.511 -9.317 11.331 1.00 84.88 75 TYR A C 1
ATOM 629 O O . TYR A 1 75 ? -22.412 -9.816 10.674 1.00 84.88 75 TYR A O 1
ATOM 637 N N . SER A 1 76 ? -20.333 -9.924 11.498 1.00 83.88 76 SER A N 1
ATOM 638 C CA . SER A 1 76 ? -20.054 -11.260 10.956 1.00 83.88 76 SER A CA 1
ATOM 639 C C . SER A 1 76 ? -19.872 -12.288 12.066 1.00 83.88 76 SER A C 1
ATOM 641 O O . SER A 1 76 ? -20.500 -13.339 12.042 1.00 83.88 76 SER A O 1
ATOM 643 N N . PHE A 1 77 ? -19.037 -11.996 13.065 1.00 85.19 77 PHE A N 1
ATOM 644 C CA . PHE A 1 77 ? -18.736 -12.970 14.117 1.00 85.19 77 PHE A CA 1
ATOM 645 C C . PHE A 1 77 ? -19.848 -13.069 15.170 1.00 85.19 77 PHE A C 1
ATOM 647 O O . PHE A 1 77 ? -20.225 -14.164 15.584 1.00 85.19 77 PHE A O 1
ATOM 654 N N . LEU A 1 78 ? -20.398 -11.927 15.590 1.00 87.94 78 LEU A N 1
ATOM 655 C CA . LEU A 1 78 ? -21.469 -11.855 16.586 1.00 87.94 78 LEU A CA 1
ATOM 656 C C . LEU A 1 78 ? -22.879 -11.943 16.000 1.00 87.94 78 LEU A C 1
ATOM 658 O O . LEU A 1 78 ? -23.833 -11.898 16.771 1.00 87.94 78 LEU A O 1
ATOM 662 N N . GLU A 1 79 ? -23.042 -12.097 14.685 1.00 85.69 79 GLU A N 1
ATOM 663 C CA . GLU A 1 79 ? -24.362 -12.114 14.035 1.00 85.69 79 GLU A CA 1
ATOM 664 C C . GLU A 1 79 ? -25.327 -13.096 14.723 1.00 85.69 79 GLU A C 1
ATOM 666 O O . GLU A 1 79 ? -26.466 -12.752 15.027 1.00 85.69 79 GLU A O 1
ATOM 671 N N . LYS A 1 80 ? -24.828 -14.288 15.076 1.00 82.12 80 LYS A N 1
ATOM 672 C CA . LYS A 1 80 ? -25.589 -15.345 15.764 1.00 82.12 80 LYS A CA 1
ATOM 673 C C . LYS A 1 80 ? -25.520 -15.286 17.297 1.00 82.12 80 LYS A C 1
ATOM 675 O O . LYS A 1 80 ? -26.062 -16.162 17.958 1.00 82.12 80 LYS A O 1
ATOM 680 N N . LYS A 1 81 ? -24.828 -14.296 17.867 1.00 82.06 81 LYS A N 1
ATOM 681 C CA . LYS A 1 81 ? -24.578 -14.125 19.314 1.00 82.06 81 LYS A CA 1
ATOM 682 C C . LYS A 1 81 ? -24.968 -12.724 19.811 1.00 82.06 81 LYS A C 1
ATOM 684 O O . LYS A 1 81 ? -24.518 -12.281 20.868 1.00 82.06 81 LYS A O 1
ATOM 689 N N . ASN A 1 82 ? -25.798 -12.017 19.047 1.00 74.19 82 ASN A N 1
ATOM 690 C CA . ASN A 1 82 ? -26.163 -10.611 19.252 1.00 74.19 82 ASN A CA 1
ATOM 691 C C . ASN A 1 82 ? -27.066 -10.350 20.476 1.00 74.19 82 ASN A C 1
ATOM 693 O O . ASN A 1 82 ? -27.282 -9.196 20.833 1.00 74.19 82 ASN A O 1
ATOM 697 N N . TYR A 1 83 ? -27.563 -11.403 21.126 1.00 80.50 83 TYR A N 1
ATOM 698 C CA . TYR A 1 83 ? -28.370 -11.350 22.349 1.00 80.50 83 TYR A CA 1
ATOM 699 C C . TYR A 1 83 ? -27.534 -11.428 23.639 1.00 80.50 83 TYR A C 1
ATOM 701 O O . TYR A 1 83 ? -28.086 -11.484 24.737 1.00 80.50 83 TYR A O 1
ATOM 709 N N . THR A 1 84 ? -26.203 -11.476 23.534 1.00 83.00 84 THR A N 1
ATOM 710 C CA . THR A 1 84 ? -25.319 -11.578 24.702 1.00 83.00 84 THR A CA 1
ATOM 711 C C . THR A 1 84 ? -25.159 -10.240 25.424 1.00 83.00 84 THR A C 1
ATOM 713 O O . THR A 1 84 ? -25.158 -9.171 24.816 1.00 83.00 84 THR A O 1
ATOM 716 N N . SER A 1 85 ? -25.022 -10.291 26.754 1.00 90.62 85 SER A N 1
ATOM 717 C CA . SER A 1 85 ? -24.684 -9.108 27.553 1.00 90.62 85 SER A CA 1
ATOM 718 C C . SER A 1 85 ? -23.300 -8.574 27.168 1.00 90.62 85 SER A C 1
ATOM 720 O O . SER A 1 85 ? -22.498 -9.287 26.570 1.00 90.62 85 SER A O 1
ATOM 722 N N . ILE A 1 86 ? -22.965 -7.346 27.576 1.00 88.56 86 ILE A N 1
ATOM 723 C CA . ILE A 1 86 ? -21.619 -6.784 27.359 1.00 88.56 86 ILE A CA 1
ATOM 724 C C . ILE A 1 86 ? -20.537 -7.714 27.929 1.00 88.56 86 ILE A C 1
ATOM 726 O O . ILE A 1 86 ? -19.528 -7.956 27.272 1.00 88.56 86 ILE A O 1
ATOM 730 N N . SER A 1 87 ? -20.763 -8.280 29.119 1.00 92.19 87 SER A N 1
ATOM 731 C CA . SER A 1 87 ? -19.844 -9.258 29.711 1.00 92.19 87 SER A CA 1
ATOM 732 C C . SER A 1 87 ? -19.716 -10.508 28.834 1.00 92.19 87 SER A C 1
ATOM 734 O O . SER A 1 87 ? -18.596 -10.927 28.559 1.00 92.19 87 SER A O 1
ATOM 736 N N . GLY A 1 88 ? -20.828 -11.032 28.305 1.00 89.75 88 GLY A N 1
ATOM 737 C CA . GLY A 1 88 ? -20.810 -12.146 27.354 1.00 89.75 88 GLY A CA 1
ATOM 738 C C . GLY A 1 88 ? -20.071 -11.819 26.052 1.00 89.75 88 GLY A C 1
ATOM 739 O O . GLY A 1 88 ? -19.271 -12.624 25.587 1.00 89.75 88 GLY A O 1
ATOM 740 N N . MET A 1 89 ? -20.257 -10.619 25.494 1.00 89.00 89 MET A N 1
ATOM 741 C CA . MET A 1 89 ? -19.524 -10.160 24.308 1.00 89.00 89 MET A CA 1
ATOM 742 C C . MET A 1 89 ? -18.015 -10.068 24.560 1.00 89.00 89 MET A C 1
ATOM 744 O O . MET A 1 89 ? -17.233 -10.435 23.685 1.00 89.00 89 MET A O 1
ATOM 748 N N . ILE A 1 90 ? -17.599 -9.590 25.738 1.00 89.94 90 ILE A N 1
ATOM 749 C CA . ILE A 1 90 ? -16.184 -9.536 26.132 1.00 89.94 90 ILE A CA 1
ATOM 750 C C . ILE A 1 90 ? -15.618 -10.954 26.256 1.00 89.94 90 ILE A C 1
ATOM 752 O O . ILE A 1 90 ? -14.541 -11.220 25.725 1.00 89.94 90 ILE A O 1
ATOM 756 N N . SER A 1 91 ? -16.353 -11.880 26.879 1.00 92.69 91 SER A N 1
ATOM 757 C CA . SER A 1 91 ? -15.953 -13.290 26.941 1.00 92.69 91 SER A CA 1
ATOM 758 C C . SER A 1 91 ? -15.796 -13.893 25.545 1.00 92.69 91 SER A C 1
ATOM 760 O O . SER A 1 91 ? -14.769 -14.501 25.269 1.00 92.69 91 SER A O 1
ATOM 762 N N . ILE A 1 92 ? -16.743 -13.658 24.630 1.00 90.94 92 ILE A N 1
ATOM 763 C CA . ILE A 1 92 ? -16.652 -14.121 23.235 1.00 90.94 92 ILE A CA 1
ATOM 764 C C . ILE A 1 92 ? -15.442 -13.502 22.519 1.00 90.94 92 ILE A C 1
ATOM 766 O O . ILE A 1 92 ? -14.754 -14.180 21.756 1.00 90.94 92 ILE A O 1
ATOM 770 N N . LEU A 1 93 ? -15.166 -12.215 22.746 1.00 90.50 93 LEU A N 1
ATOM 771 C CA . LEU A 1 93 ? -14.024 -11.533 22.141 1.00 90.50 93 LEU A CA 1
ATOM 772 C C . LEU A 1 93 ? -12.699 -12.192 22.555 1.00 90.50 93 LEU A C 1
ATOM 774 O O . LEU A 1 93 ? -11.872 -12.494 21.696 1.00 90.50 93 LEU A O 1
ATOM 778 N N . ILE A 1 94 ? -12.519 -12.416 23.859 1.00 91.69 94 ILE A N 1
ATOM 779 C CA . ILE A 1 94 ? -11.269 -12.911 24.450 1.00 91.69 94 ILE A CA 1
ATOM 780 C C . ILE A 1 94 ? -11.093 -14.414 24.231 1.00 91.69 94 ILE A C 1
ATOM 782 O O . ILE A 1 94 ? -9.999 -14.848 23.895 1.00 91.69 94 ILE A O 1
ATOM 786 N N . LEU A 1 95 ? -12.152 -15.203 24.418 1.00 91.81 95 LEU A N 1
ATOM 787 C CA . LEU A 1 95 ? -12.070 -16.666 24.417 1.00 91.81 95 LEU A CA 1
ATOM 788 C C . LEU A 1 95 ? -12.262 -17.277 23.030 1.00 91.81 95 LEU A C 1
ATOM 790 O O . LEU A 1 95 ? -11.856 -18.412 22.810 1.00 91.81 95 LEU A O 1
ATOM 794 N N . GLU A 1 96 ? -12.871 -16.551 22.089 1.00 91.12 96 GLU A N 1
ATOM 795 C CA . GLU A 1 96 ? -13.167 -17.096 20.763 1.00 91.12 96 GLU A CA 1
ATOM 796 C C . GLU A 1 96 ? -12.621 -16.232 19.628 1.00 91.12 96 GLU A C 1
ATOM 798 O O . GLU A 1 96 ? -11.885 -16.729 18.781 1.00 91.12 96 GLU A O 1
ATOM 803 N N . TYR A 1 97 ? -12.968 -14.944 19.559 1.00 90.31 97 TYR A N 1
ATOM 804 C CA . TYR A 1 97 ? -12.645 -14.128 18.382 1.00 90.31 97 TYR A CA 1
ATOM 805 C C . TYR A 1 97 ? -11.143 -13.883 18.212 1.00 90.31 97 TYR A C 1
ATOM 807 O O . TYR A 1 97 ? -10.618 -14.052 17.107 1.00 90.31 97 TYR A O 1
ATOM 815 N N . LEU A 1 98 ? -10.456 -13.467 19.281 1.00 90.31 98 LEU A N 1
ATOM 816 C CA . LEU A 1 98 ? -9.015 -13.219 19.245 1.00 90.31 98 LEU A CA 1
ATOM 817 C C . LEU A 1 98 ? -8.225 -14.522 19.015 1.00 90.31 98 LEU A C 1
ATOM 819 O O . LEU A 1 98 ? -7.439 -14.536 18.064 1.00 90.31 98 LEU A O 1
ATOM 823 N N . PRO A 1 99 ? -8.487 -15.634 19.736 1.00 91.81 99 PRO A N 1
ATOM 824 C CA . PRO A 1 99 ? -7.866 -16.926 19.443 1.00 91.81 99 PRO A CA 1
ATOM 825 C C . PRO A 1 99 ? -8.121 -17.408 18.013 1.00 91.81 99 PRO A C 1
ATOM 827 O O . PRO A 1 99 ? -7.181 -17.759 17.310 1.00 91.81 99 PRO A O 1
ATOM 830 N N . ASN A 1 100 ? -9.360 -17.335 17.513 1.00 90.31 100 ASN A N 1
ATOM 831 C CA . ASN A 1 100 ? -9.660 -17.716 16.127 1.00 90.31 100 ASN A CA 1
ATOM 832 C C . ASN A 1 100 ? -8.927 -16.832 15.109 1.00 90.31 100 ASN A C 1
ATOM 834 O O . ASN A 1 100 ? -8.507 -17.314 14.056 1.00 90.31 100 ASN A O 1
ATOM 838 N N . SER A 1 101 ? -8.768 -15.540 15.407 1.00 89.19 101 SER A N 1
ATOM 839 C CA . SER A 1 101 ? -8.006 -14.620 14.560 1.00 89.19 101 SER A CA 1
ATOM 840 C C . SER A 1 101 ? -6.520 -14.974 14.542 1.00 89.19 101 SER A C 1
ATOM 842 O O . SER A 1 101 ? -5.921 -14.946 13.469 1.00 89.19 101 SER A O 1
ATOM 844 N N . MET A 1 102 ? -5.955 -15.361 15.689 1.00 89.56 102 MET A N 1
ATOM 845 C CA . MET A 1 102 ? -4.577 -15.841 15.810 1.00 89.56 102 MET A CA 1
ATOM 846 C C . MET A 1 102 ? -4.374 -17.173 15.080 1.00 89.56 102 MET A C 1
ATOM 848 O O . MET A 1 102 ? -3.463 -17.285 14.268 1.00 89.56 102 MET A O 1
ATOM 852 N N . CYS A 1 103 ? -5.267 -18.150 15.257 1.00 90.62 103 CYS A N 1
ATOM 853 C CA . CYS A 1 103 ? -5.205 -19.414 14.520 1.00 90.62 103 CYS A CA 1
ATOM 854 C C . CYS A 1 103 ? -5.317 -19.205 13.006 1.00 90.62 103 CYS A C 1
ATOM 856 O O . CYS A 1 103 ? -4.651 -19.895 12.236 1.00 90.62 103 CYS A O 1
ATOM 858 N N . ARG A 1 104 ? -6.153 -18.255 12.559 1.00 90.56 104 ARG A N 1
ATOM 859 C CA . ARG A 1 104 ? -6.229 -17.886 11.141 1.00 90.56 104 ARG A CA 1
ATOM 860 C C . ARG A 1 104 ? -4.919 -17.271 10.657 1.00 90.56 104 ARG A C 1
ATOM 862 O O . ARG A 1 104 ? -4.466 -17.680 9.599 1.00 90.56 104 ARG A O 1
ATOM 869 N N . TYR A 1 105 ? -4.333 -16.343 11.413 1.00 90.25 105 TYR A N 1
ATOM 870 C CA . TYR A 1 105 ? -3.031 -15.748 11.098 1.00 90.25 105 TYR A CA 1
ATOM 871 C C . TYR A 1 105 ? -1.957 -16.831 10.929 1.00 90.25 105 TYR A C 1
ATOM 873 O O . TYR A 1 105 ? -1.433 -16.993 9.834 1.00 90.25 105 TYR A O 1
ATOM 881 N N . ILE A 1 106 ? -1.760 -17.678 11.946 1.00 90.75 106 ILE A N 1
ATOM 882 C CA . ILE A 1 106 ? -0.789 -18.784 11.911 1.00 90.75 106 ILE A CA 1
ATOM 883 C C . ILE A 1 106 ? -1.031 -19.689 10.697 1.00 90.75 106 ILE A C 1
ATOM 885 O O . ILE A 1 106 ? -0.105 -20.015 9.961 1.00 90.75 106 ILE A O 1
ATOM 889 N N . ARG A 1 107 ? -2.285 -20.085 10.445 1.00 90.44 107 ARG A N 1
ATOM 890 C CA . ARG A 1 107 ? -2.627 -20.933 9.296 1.00 90.44 107 ARG A CA 1
ATOM 891 C C . ARG A 1 107 ? -2.312 -20.255 7.963 1.00 90.44 107 ARG A C 1
ATOM 893 O O . ARG A 1 107 ? -1.812 -20.916 7.055 1.00 90.44 107 ARG A O 1
ATOM 900 N N . GLU A 1 108 ? -2.656 -18.980 7.807 1.00 90.62 108 GLU A N 1
ATOM 901 C CA . GLU A 1 108 ? -2.410 -18.233 6.571 1.00 90.62 108 GLU A CA 1
ATOM 902 C C . GLU A 1 108 ? -0.911 -18.090 6.289 1.00 90.62 108 GLU A C 1
ATOM 904 O O . GLU A 1 108 ? -0.511 -18.287 5.142 1.00 90.62 108 GLU A O 1
ATOM 909 N N . ASP A 1 109 ? -0.091 -17.848 7.315 1.00 91.69 109 ASP A N 1
ATOM 910 C CA . ASP A 1 109 ? 1.366 -17.831 7.184 1.00 91.69 109 ASP A CA 1
ATOM 911 C C . ASP A 1 109 ? 1.913 -19.215 6.819 1.00 91.69 109 ASP A C 1
ATOM 913 O O . ASP A 1 109 ? 2.547 -19.363 5.775 1.00 91.69 109 ASP A O 1
ATOM 917 N N . LEU A 1 110 ? 1.583 -20.262 7.587 1.00 89.56 110 LEU A N 1
ATOM 918 C CA . LEU A 1 110 ? 2.070 -21.627 7.336 1.00 89.56 110 LEU A CA 1
ATOM 919 C C . LEU A 1 110 ? 1.718 -22.136 5.931 1.00 89.56 110 LEU A C 1
ATOM 921 O O . LEU A 1 110 ? 2.555 -22.720 5.249 1.00 89.56 110 LEU A O 1
ATOM 925 N N . THR A 1 111 ? 0.490 -21.890 5.467 1.00 89.88 111 THR A N 1
ATOM 926 C CA . THR A 1 111 ? 0.024 -22.341 4.138 1.00 89.88 111 THR A CA 1
ATOM 927 C C . THR A 1 111 ? 0.594 -21.533 2.968 1.00 89.88 111 THR A C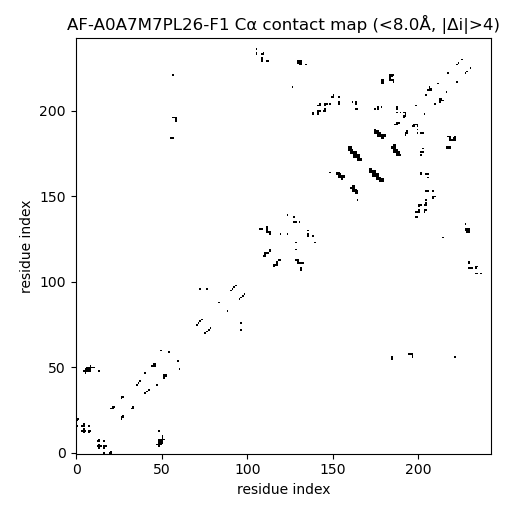 1
ATOM 929 O O . THR A 1 111 ? 0.372 -21.882 1.800 1.00 89.88 111 THR A O 1
ATOM 932 N N . ALA A 1 112 ? 1.309 -20.447 3.258 1.00 90.81 112 ALA A N 1
ATOM 933 C CA . ALA A 1 112 ? 2.037 -19.657 2.278 1.00 90.81 112 ALA A CA 1
ATOM 934 C C . ALA A 1 112 ? 3.538 -20.002 2.226 1.00 90.81 112 ALA A C 1
ATOM 936 O O . ALA A 1 112 ? 4.204 -19.589 1.279 1.00 90.81 112 ALA A O 1
ATOM 937 N N . ILE A 1 113 ? 4.080 -20.765 3.178 1.00 89.38 113 ILE A N 1
ATOM 938 C CA . ILE A 1 113 ? 5.502 -21.139 3.192 1.00 89.38 113 ILE A CA 1
ATOM 939 C C . ILE A 1 113 ? 5.752 -22.309 2.226 1.00 89.38 113 ILE A C 1
ATOM 941 O O . ILE A 1 113 ? 5.182 -23.391 2.376 1.00 89.38 113 ILE A O 1
ATOM 945 N N . ASP A 1 114 ? 6.625 -22.114 1.237 1.00 88.38 114 ASP A N 1
ATOM 946 C CA . ASP A 1 114 ? 6.998 -23.138 0.250 1.00 88.38 114 ASP A CA 1
ATOM 947 C C . ASP A 1 114 ? 7.705 -24.351 0.863 1.00 88.38 114 ASP A C 1
ATOM 949 O O . ASP A 1 114 ? 7.388 -25.487 0.512 1.00 88.38 114 ASP A O 1
ATOM 953 N N . SER A 1 115 ? 8.583 -24.135 1.843 1.00 86.75 115 SER A N 1
ATOM 954 C CA . SER A 1 115 ? 9.308 -25.189 2.556 1.00 86.75 115 SER A CA 1
ATOM 955 C C . SER A 1 115 ? 8.392 -26.101 3.375 1.00 86.75 115 SER A C 1
ATOM 957 O O . SER A 1 115 ? 8.796 -27.203 3.740 1.00 86.75 115 SER A O 1
ATOM 959 N N . LEU A 1 116 ? 7.141 -25.684 3.607 1.00 85.62 116 LEU A N 1
ATOM 960 C CA . LEU A 1 116 ? 6.080 -26.482 4.224 1.00 85.62 116 LEU A CA 1
ATOM 961 C C . LEU A 1 116 ? 5.116 -27.096 3.192 1.00 85.62 116 LEU A C 1
ATOM 963 O O . LEU A 1 116 ? 4.048 -27.588 3.552 1.00 85.62 116 LEU A O 1
ATOM 967 N N . GLY A 1 117 ? 5.488 -27.092 1.909 1.00 81.19 117 GLY A N 1
ATOM 968 C CA . GLY A 1 117 ? 4.764 -27.771 0.834 1.00 81.19 117 GLY A CA 1
ATOM 969 C C . GLY A 1 117 ? 3.880 -26.867 -0.025 1.00 81.19 117 GLY A C 1
ATOM 970 O O . GLY A 1 117 ? 3.110 -27.378 -0.841 1.00 81.19 117 GLY A O 1
ATOM 971 N N . ARG A 1 118 ? 3.963 -25.535 0.114 1.00 90.12 118 ARG A N 1
ATOM 972 C CA . ARG A 1 118 ? 3.256 -24.624 -0.795 1.00 90.12 118 ARG A CA 1
ATOM 973 C C . ARG A 1 118 ? 3.916 -24.619 -2.175 1.00 90.12 118 ARG A C 1
ATOM 975 O O . ARG A 1 118 ? 5.045 -24.173 -2.334 1.00 90.12 118 ARG A O 1
ATOM 982 N N . THR A 1 119 ? 3.161 -25.007 -3.196 1.00 92.00 119 THR A N 1
ATOM 983 C CA . THR A 1 119 ? 3.534 -24.789 -4.598 1.00 92.00 119 THR A CA 1
ATOM 984 C C . THR A 1 119 ? 2.952 -23.473 -5.113 1.00 92.00 119 THR A C 1
ATOM 986 O O . THR A 1 119 ? 1.811 -23.106 -4.802 1.00 92.00 119 THR A O 1
ATOM 989 N N . TYR A 1 120 ? 3.737 -22.758 -5.911 1.00 92.69 120 TYR A N 1
ATOM 990 C CA . TYR A 1 120 ? 3.334 -21.524 -6.578 1.00 92.69 120 TYR A CA 1
ATOM 991 C C . TYR A 1 120 ? 3.169 -21.764 -8.080 1.00 92.69 120 TYR A C 1
ATOM 993 O O . TYR A 1 120 ? 3.811 -22.645 -8.639 1.00 92.69 120 TYR A O 1
ATOM 1001 N N . ASP A 1 121 ? 2.280 -20.994 -8.706 1.00 93.25 121 ASP A N 1
ATOM 1002 C CA . ASP A 1 121 ? 2.143 -20.956 -10.164 1.00 93.25 121 ASP A CA 1
ATOM 1003 C C . ASP A 1 121 ? 3.415 -20.348 -10.777 1.00 93.25 121 ASP A C 1
ATOM 1005 O O . ASP A 1 121 ? 3.917 -19.346 -10.258 1.00 93.25 121 ASP A O 1
ATOM 1009 N N . ASP A 1 122 ? 3.910 -20.921 -11.875 1.00 92.94 122 ASP A N 1
ATOM 1010 C CA . ASP A 1 122 ? 5.101 -20.445 -12.592 1.00 92.94 122 ASP A CA 1
ATOM 1011 C C . ASP A 1 122 ? 4.950 -19.001 -13.101 1.00 92.94 122 ASP A C 1
ATOM 1013 O O . ASP A 1 122 ? 5.941 -18.291 -13.285 1.00 92.94 122 ASP A O 1
ATOM 1017 N N . ALA A 1 123 ? 3.714 -18.525 -13.286 1.00 94.44 123 ALA A N 1
ATOM 1018 C CA . ALA A 1 123 ? 3.424 -17.137 -13.623 1.00 94.44 123 ALA A CA 1
ATOM 1019 C C . ALA A 1 123 ? 3.735 -16.156 -12.477 1.00 94.44 123 ALA A C 1
ATOM 1021 O O . ALA A 1 123 ? 3.839 -14.954 -12.722 1.00 94.44 123 ALA A O 1
ATOM 1022 N N . ILE A 1 124 ? 3.862 -16.625 -11.228 1.00 95.31 124 ILE A N 1
ATOM 1023 C CA . ILE A 1 124 ? 4.203 -15.783 -10.076 1.00 95.31 124 ILE A CA 1
ATOM 1024 C C . ILE A 1 124 ? 5.727 -15.612 -10.019 1.00 95.31 124 ILE A C 1
ATOM 1026 O O . ILE A 1 124 ? 6.441 -16.585 -9.755 1.00 95.31 124 ILE A O 1
ATOM 1030 N N . PRO A 1 125 ? 6.247 -14.376 -10.163 1.00 95.00 125 PRO A N 1
ATOM 1031 C CA . PRO A 1 125 ? 7.678 -14.128 -10.100 1.00 95.00 125 PRO A CA 1
ATOM 1032 C C . PRO A 1 125 ? 8.297 -14.636 -8.789 1.00 95.00 125 PRO A C 1
ATOM 1034 O O . PRO A 1 125 ? 7.718 -14.397 -7.724 1.00 95.00 125 PRO A O 1
ATOM 1037 N N . PRO A 1 126 ? 9.507 -15.230 -8.815 1.00 94.62 126 PRO A N 1
ATOM 1038 C CA . PRO A 1 126 ? 10.151 -15.777 -7.617 1.00 94.62 126 PRO A CA 1
ATOM 1039 C C . PRO A 1 126 ? 10.258 -14.786 -6.450 1.00 94.62 126 PRO A C 1
ATOM 1041 O O . PRO A 1 126 ? 10.125 -15.161 -5.292 1.00 94.62 126 PRO A O 1
ATOM 1044 N N . TYR A 1 127 ? 10.423 -13.490 -6.735 1.00 93.81 127 TYR A N 1
ATOM 1045 C CA . TYR A 1 127 ? 10.511 -12.450 -5.704 1.00 93.81 127 TYR A CA 1
ATOM 1046 C C . TYR A 1 127 ? 9.181 -12.147 -4.979 1.00 93.81 127 TYR A C 1
ATOM 1048 O O . TYR A 1 127 ? 9.188 -11.436 -3.969 1.00 93.81 127 TYR A O 1
ATOM 1056 N N . LEU A 1 128 ? 8.051 -12.644 -5.496 1.00 95.19 128 LEU A N 1
ATOM 1057 C CA . LEU A 1 128 ? 6.728 -12.574 -4.867 1.00 95.19 128 LEU A CA 1
ATOM 1058 C C . LEU A 1 128 ? 6.317 -13.884 -4.189 1.00 95.19 128 LEU A C 1
ATOM 1060 O O . LEU A 1 128 ? 5.341 -13.879 -3.444 1.00 95.19 128 LEU A O 1
ATOM 1064 N N . GLN A 1 129 ? 7.026 -14.986 -4.423 1.00 94.44 129 GLN A N 1
ATOM 1065 C CA . GLN A 1 129 ? 6.789 -16.236 -3.701 1.00 94.44 129 GLN A CA 1
ATOM 1066 C C . GLN A 1 129 ? 7.182 -16.068 -2.222 1.00 94.44 129 GLN A C 1
ATOM 1068 O O . GLN A 1 129 ? 7.965 -15.179 -1.876 1.00 94.44 129 GLN A O 1
ATOM 1073 N N . ASN A 1 130 ? 6.611 -16.885 -1.330 1.00 93.38 130 ASN A N 1
ATOM 1074 C CA . ASN A 1 130 ? 6.765 -16.747 0.130 1.00 93.38 130 ASN A CA 1
ATOM 1075 C C . ASN A 1 130 ? 6.414 -15.341 0.643 1.00 93.38 130 ASN A C 1
ATOM 1077 O O . ASN A 1 130 ? 7.191 -14.668 1.336 1.00 93.38 130 ASN A O 1
ATOM 1081 N N . ARG A 1 131 ? 5.235 -14.859 0.250 1.00 93.81 131 ARG A N 1
ATOM 1082 C CA . ARG A 1 131 ? 4.667 -13.575 0.675 1.00 93.81 131 ARG A CA 1
ATOM 1083 C C . ARG A 1 131 ? 3.186 -13.770 1.025 1.00 93.81 131 ARG A C 1
ATOM 1085 O O . ARG A 1 131 ? 2.549 -14.666 0.467 1.00 93.81 131 ARG A O 1
ATOM 1092 N N . PRO A 1 132 ? 2.591 -12.922 1.884 1.00 92.44 132 PRO A N 1
ATOM 1093 C CA . PRO A 1 132 ? 1.168 -12.988 2.193 1.00 92.44 132 PRO A CA 1
ATOM 1094 C C . PRO A 1 132 ? 0.302 -12.917 0.930 1.00 92.44 132 PRO A C 1
ATOM 1096 O O . PRO A 1 132 ? 0.538 -12.104 0.030 1.00 92.44 132 PRO A O 1
ATOM 1099 N N . SER A 1 133 ? -0.760 -13.724 0.878 1.00 91.44 133 SER A N 1
ATOM 1100 C CA . SER A 1 133 ? -1.602 -13.874 -0.322 1.00 91.44 133 SER A CA 1
ATOM 1101 C C . SER A 1 133 ? -2.197 -12.553 -0.832 1.00 91.44 133 SER A C 1
ATOM 1103 O O . SER A 1 133 ? -2.324 -12.344 -2.043 1.00 91.44 133 SER A O 1
ATOM 1105 N N . TYR A 1 134 ? -2.538 -11.635 0.079 1.00 90.44 134 TYR A N 1
ATOM 1106 C CA . TYR A 1 134 ? -3.061 -10.316 -0.269 1.00 90.44 134 TYR A CA 1
ATOM 1107 C C . TYR A 1 134 ? -2.015 -9.468 -1.011 1.00 90.44 134 TYR A C 1
ATOM 1109 O O . TYR A 1 134 ? -2.366 -8.742 -1.945 1.00 90.44 134 TYR A O 1
ATOM 1117 N N . PHE A 1 135 ? -0.742 -9.579 -0.618 1.00 93.69 135 PHE A N 1
ATOM 1118 C CA . PHE A 1 135 ? 0.367 -8.842 -1.211 1.00 93.69 135 PHE A CA 1
ATOM 1119 C C . PHE A 1 135 ? 0.677 -9.376 -2.608 1.00 93.69 135 PHE A C 1
ATOM 1121 O O . PHE A 1 135 ? 0.732 -8.592 -3.553 1.00 93.69 135 PHE A O 1
ATOM 1128 N N . ILE A 1 136 ? 0.757 -10.705 -2.764 1.00 95.69 136 ILE A N 1
ATOM 1129 C CA . ILE A 1 136 ? 0.933 -11.357 -4.073 1.00 95.69 136 ILE A CA 1
ATOM 1130 C C . ILE A 1 136 ? -0.167 -10.907 -5.033 1.00 95.69 136 ILE A C 1
ATOM 1132 O O . ILE A 1 136 ? 0.122 -10.393 -6.111 1.00 95.69 136 ILE A O 1
ATOM 1136 N N . ARG A 1 137 ? -1.437 -11.015 -4.622 1.00 95.69 137 ARG A N 1
ATOM 1137 C CA . ARG A 1 137 ? -2.583 -10.622 -5.457 1.00 95.69 137 ARG A CA 1
ATOM 1138 C C . ARG A 1 137 ? -2.533 -9.148 -5.853 1.00 95.69 137 ARG A C 1
ATOM 1140 O O . ARG A 1 137 ? -2.870 -8.802 -6.984 1.00 95.69 137 ARG A O 1
ATOM 1147 N N . HIS A 1 138 ? -2.131 -8.270 -4.932 1.00 95.69 138 HIS A N 1
ATOM 1148 C CA . HIS A 1 138 ? -1.952 -6.854 -5.240 1.00 95.69 138 HIS A CA 1
ATOM 1149 C C . HIS A 1 138 ? -0.858 -6.648 -6.290 1.00 95.69 138 HIS A C 1
ATOM 1151 O O . HIS A 1 138 ? -1.119 -5.978 -7.288 1.00 95.69 138 HIS A O 1
ATOM 1157 N N . CYS A 1 139 ? 0.324 -7.229 -6.086 1.00 96.69 139 CYS A N 1
ATOM 1158 C CA . CYS A 1 139 ? 1.466 -7.087 -6.985 1.00 96.69 139 CYS A CA 1
ATOM 1159 C C . CYS A 1 139 ? 1.171 -7.657 -8.375 1.00 96.69 139 CYS A C 1
ATOM 1161 O O . CYS A 1 139 ? 1.335 -6.931 -9.348 1.00 96.69 139 CYS A O 1
ATOM 1163 N N . MET A 1 140 ? 0.625 -8.873 -8.472 1.00 97.69 140 MET A N 1
ATOM 1164 C CA . MET A 1 140 ? 0.252 -9.494 -9.753 1.00 97.69 140 MET A CA 1
ATOM 1165 C C . MET A 1 140 ? -0.731 -8.629 -10.549 1.00 97.69 140 MET A C 1
ATOM 1167 O O . MET A 1 140 ? -0.516 -8.370 -11.728 1.00 97.69 140 MET A O 1
ATOM 1171 N N . ARG A 1 141 ? -1.755 -8.068 -9.891 1.00 96.88 141 ARG A N 1
ATOM 1172 C CA . ARG A 1 141 ? -2.675 -7.120 -10.540 1.00 96.88 141 ARG A CA 1
ATOM 1173 C C . ARG A 1 141 ? -1.955 -5.860 -11.030 1.00 96.88 141 ARG A C 1
ATOM 1175 O O . ARG A 1 141 ? -2.321 -5.292 -12.051 1.00 96.88 141 ARG A O 1
ATOM 1182 N N . LYS A 1 142 ? -0.974 -5.351 -10.279 1.00 96.12 142 LYS A N 1
ATOM 1183 C CA . LYS A 1 142 ? -0.225 -4.149 -10.677 1.00 96.12 142 LYS A CA 1
ATOM 1184 C C . LYS A 1 142 ? 0.793 -4.421 -11.782 1.00 96.12 142 LYS A C 1
ATOM 1186 O O . LYS A 1 142 ? 1.015 -3.499 -12.559 1.00 96.12 142 LYS A O 1
ATOM 1191 N N . ILE A 1 143 ? 1.335 -5.634 -11.862 1.00 96.38 143 ILE A N 1
ATOM 1192 C CA . ILE A 1 143 ? 2.138 -6.137 -12.983 1.00 96.38 143 ILE A CA 1
ATOM 1193 C C . ILE A 1 143 ? 1.276 -6.195 -14.248 1.00 96.38 143 ILE A C 1
ATOM 1195 O O . ILE A 1 143 ? 1.606 -5.562 -15.243 1.00 96.38 143 ILE A O 1
ATOM 1199 N N . GLU A 1 144 ? 0.097 -6.818 -14.179 1.00 95.44 144 GLU A N 1
ATOM 1200 C CA . GLU A 1 144 ? -0.850 -6.860 -15.303 1.00 95.44 144 GLU A CA 1
ATOM 1201 C C . GLU A 1 144 ? -1.208 -5.446 -15.800 1.00 95.44 144 GLU A C 1
ATOM 1203 O O . GLU A 1 144 ? -1.128 -5.150 -16.989 1.00 95.44 144 GLU A O 1
ATOM 1208 N N . MET A 1 145 ? -1.515 -4.526 -14.877 1.00 94.25 145 MET A N 1
ATOM 1209 C CA . MET A 1 145 ? -1.768 -3.116 -15.207 1.00 94.25 145 MET A CA 1
ATOM 1210 C C . MET A 1 145 ? -0.535 -2.362 -15.730 1.00 94.25 145 MET A C 1
ATOM 1212 O O . MET A 1 145 ? -0.699 -1.278 -16.286 1.00 94.25 145 MET A O 1
ATOM 1216 N N . ALA A 1 146 ? 0.680 -2.838 -15.460 1.00 94.38 146 ALA A N 1
ATOM 1217 C CA . ALA A 1 146 ? 1.910 -2.254 -15.986 1.00 94.38 146 ALA A CA 1
ATOM 1218 C C . ALA A 1 146 ? 2.191 -2.737 -17.414 1.00 94.38 146 ALA A C 1
ATOM 1220 O O . ALA A 1 146 ? 2.769 -1.979 -18.185 1.00 94.38 146 ALA A O 1
ATOM 1221 N N . GLY A 1 147 ? 1.708 -3.927 -17.786 1.00 92.62 147 GLY A N 1
ATOM 1222 C CA . GLY A 1 147 ? 1.824 -4.485 -19.135 1.00 92.62 147 GLY A CA 1
ATOM 1223 C C . GLY A 1 147 ? 1.131 -3.673 -20.236 1.00 92.62 147 GLY A C 1
ATOM 1224 O O . GLY A 1 147 ? 1.368 -3.925 -21.413 1.00 92.62 147 GLY A O 1
ATOM 1225 N N . THR A 1 148 ? 0.305 -2.678 -19.889 1.00 92.38 148 THR A N 1
ATOM 1226 C CA . THR A 1 148 ? -0.243 -1.712 -20.860 1.00 92.38 148 THR A CA 1
ATOM 1227 C C . THR A 1 148 ? 0.774 -0.650 -21.284 1.00 92.38 148 THR A C 1
ATOM 1229 O O . THR A 1 148 ? 0.590 0.001 -22.310 1.00 92.38 148 THR A O 1
ATOM 1232 N N . LEU A 1 149 ? 1.852 -0.474 -20.514 1.00 92.50 149 LEU A N 1
ATOM 1233 C CA . LEU A 1 149 ? 2.896 0.509 -20.769 1.00 92.50 149 LEU A CA 1
ATOM 1234 C C . LEU A 1 149 ? 4.014 -0.089 -21.621 1.00 92.50 149 LEU A C 1
ATOM 1236 O O . LEU A 1 149 ? 4.359 -1.265 -21.519 1.00 92.50 149 LEU A O 1
ATOM 1240 N N . THR A 1 150 ? 4.630 0.762 -22.431 1.00 93.75 150 THR A N 1
ATOM 1241 C CA . THR A 1 150 ? 5.783 0.415 -23.262 1.00 93.75 150 THR A CA 1
ATOM 1242 C C . THR A 1 150 ? 7.046 1.101 -22.754 1.00 93.75 150 THR A C 1
ATOM 1244 O O . THR A 1 150 ? 6.998 2.013 -21.926 1.00 93.75 150 THR A O 1
ATOM 1247 N N . LYS A 1 151 ? 8.210 0.687 -23.263 1.00 92.50 151 LYS A N 1
ATOM 1248 C CA . LYS A 1 151 ? 9.499 1.289 -22.892 1.00 92.50 151 LYS A CA 1
ATOM 1249 C C . LYS A 1 151 ? 9.532 2.806 -23.129 1.00 92.50 15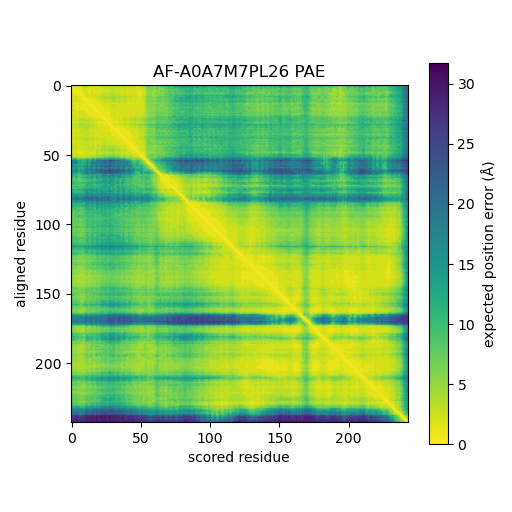1 LYS A C 1
ATOM 1251 O O . LYS A 1 151 ? 10.119 3.525 -22.326 1.00 92.50 151 LYS A O 1
ATOM 1256 N N . ASP A 1 152 ? 8.860 3.289 -24.172 1.00 92.31 152 ASP A N 1
ATOM 1257 C CA . ASP A 1 152 ? 8.784 4.718 -24.504 1.00 92.31 152 ASP A CA 1
ATOM 1258 C C . ASP A 1 152 ? 7.937 5.519 -23.499 1.00 92.31 152 ASP A C 1
ATOM 1260 O O . ASP A 1 152 ? 8.070 6.738 -23.389 1.00 92.31 152 ASP A O 1
ATOM 1264 N N . ASP A 1 153 ? 7.095 4.841 -22.713 1.00 93.38 153 ASP A N 1
ATOM 1265 C CA . ASP A 1 153 ? 6.294 5.450 -21.651 1.00 93.38 153 ASP A CA 1
ATOM 1266 C C . ASP A 1 153 ? 7.078 5.621 -20.329 1.00 93.38 153 ASP A C 1
ATOM 1268 O O . ASP A 1 153 ? 6.541 6.184 -19.365 1.00 93.38 153 ASP A O 1
ATOM 1272 N N . VAL A 1 154 ? 8.341 5.167 -20.278 1.00 94.88 154 VAL A N 1
ATOM 1273 C CA . VAL A 1 154 ? 9.231 5.233 -19.108 1.00 94.88 154 VAL A CA 1
ATOM 1274 C C . VAL A 1 154 ? 10.518 5.991 -19.443 1.00 94.88 154 VAL A C 1
ATOM 1276 O O . VAL A 1 154 ? 11.406 5.502 -20.136 1.00 94.88 154 VAL A O 1
ATOM 1279 N N . ILE A 1 155 ? 10.678 7.179 -18.862 1.00 94.56 155 ILE A N 1
ATOM 1280 C CA . ILE A 1 155 ? 11.853 8.032 -19.068 1.00 94.56 155 ILE A CA 1
ATOM 1281 C C . ILE A 1 155 ? 12.726 8.006 -17.815 1.00 94.56 155 ILE A C 1
ATOM 1283 O O . ILE A 1 155 ? 12.320 8.476 -16.751 1.00 94.56 155 ILE A O 1
ATOM 1287 N N . ARG A 1 156 ? 13.962 7.515 -17.932 1.00 95.00 156 ARG A N 1
ATOM 1288 C CA . ARG A 1 156 ? 14.960 7.616 -16.857 1.00 95.00 156 ARG A CA 1
ATOM 1289 C C . ARG A 1 156 ? 15.434 9.070 -16.729 1.00 95.00 156 ARG A C 1
ATOM 1291 O O . ARG A 1 156 ? 15.946 9.633 -17.691 1.00 95.00 156 ARG A O 1
ATOM 1298 N N . LYS A 1 157 ? 15.263 9.677 -15.549 1.00 94.12 157 LYS A N 1
ATOM 1299 C CA . LYS A 1 157 ? 15.732 11.043 -15.234 1.00 94.12 157 LYS A CA 1
ATOM 1300 C C . LYS A 1 157 ? 17.072 11.032 -14.503 1.00 94.12 157 LYS A C 1
ATOM 1302 O O . LYS A 1 157 ? 17.909 11.890 -14.752 1.00 94.12 157 LYS A O 1
ATOM 1307 N N . SER A 1 158 ? 17.267 10.063 -13.614 1.00 91.06 158 SER A N 1
ATOM 1308 C CA . SER A 1 158 ? 18.536 9.792 -12.934 1.00 91.06 158 SER A CA 1
ATOM 1309 C C . SER A 1 158 ? 18.648 8.298 -12.614 1.00 91.06 158 SER A C 1
ATOM 1311 O O . SER A 1 158 ? 17.802 7.508 -13.036 1.00 91.06 158 SER A O 1
ATOM 1313 N N . GLU A 1 159 ? 19.683 7.886 -11.881 1.00 87.44 159 GLU A N 1
ATOM 1314 C CA . GLU A 1 159 ? 19.900 6.482 -11.505 1.00 87.44 159 GLU A CA 1
ATOM 1315 C C . GLU A 1 159 ? 18.676 5.852 -10.819 1.00 87.44 159 GLU A C 1
ATOM 1317 O O . GLU A 1 159 ? 18.255 4.753 -11.188 1.00 87.44 159 GLU A O 1
ATOM 1322 N N . HIS A 1 160 ? 18.055 6.583 -9.889 1.00 90.38 160 HIS A N 1
ATOM 1323 C CA . HIS A 1 160 ? 16.924 6.100 -9.093 1.00 90.38 160 HIS A CA 1
ATOM 1324 C C . HIS A 1 160 ? 15.602 6.821 -9.375 1.00 90.38 160 HIS A C 1
ATOM 1326 O O . HIS A 1 160 ? 14.605 6.473 -8.745 1.00 90.38 160 HIS A O 1
ATOM 1332 N N . CYS A 1 161 ? 15.575 7.805 -10.282 1.00 94.69 161 CYS A N 1
ATOM 1333 C CA . CYS A 1 161 ? 14.387 8.594 -10.613 1.00 94.69 161 CYS A CA 1
ATOM 1334 C C . CYS A 1 161 ? 13.925 8.346 -12.052 1.00 94.69 161 CYS A C 1
ATOM 1336 O O . CYS A 1 161 ? 14.691 8.492 -13.010 1.00 94.69 161 CYS A O 1
ATOM 1338 N N . PHE A 1 162 ? 12.641 8.039 -12.194 1.00 96.12 162 PHE A N 1
ATOM 1339 C CA . PHE A 1 162 ? 11.988 7.706 -13.451 1.00 96.12 162 PHE A CA 1
ATOM 1340 C C . PHE A 1 162 ? 10.697 8.494 -13.580 1.00 96.12 162 PHE A C 1
ATOM 1342 O O . PHE A 1 162 ? 9.968 8.666 -12.610 1.00 96.12 162 PHE A O 1
ATOM 1349 N N . GLN A 1 163 ? 10.385 8.934 -14.786 1.00 96.19 163 GLN A N 1
ATOM 1350 C CA . GLN A 1 163 ? 9.111 9.544 -15.112 1.00 96.19 163 GLN A CA 1
ATOM 1351 C C . GLN A 1 163 ? 8.299 8.539 -15.925 1.00 96.19 163 GLN A C 1
ATOM 1353 O O . GLN A 1 163 ? 8.729 8.130 -17.001 1.00 96.19 163 GLN A O 1
ATOM 1358 N N . VAL A 1 164 ? 7.139 8.141 -15.405 1.00 95.19 164 VAL A N 1
ATOM 1359 C CA . VAL A 1 164 ? 6.277 7.122 -16.018 1.00 95.19 164 VAL A CA 1
ATOM 1360 C C . VAL A 1 164 ? 4.941 7.742 -16.388 1.00 95.19 164 VAL A C 1
ATOM 1362 O O . VAL A 1 164 ? 4.301 8.394 -15.560 1.00 95.19 164 VAL A O 1
ATOM 1365 N N . LYS A 1 165 ? 4.506 7.542 -17.628 1.00 91.44 165 LYS A N 1
ATOM 1366 C CA . LYS A 1 165 ? 3.223 8.048 -18.120 1.00 91.44 165 LYS A CA 1
ATOM 1367 C C . LYS A 1 165 ? 2.042 7.402 -17.394 1.00 91.44 165 LYS A C 1
ATOM 1369 O O . LYS A 1 165 ? 2.043 6.211 -17.086 1.00 91.44 165 LYS A O 1
ATOM 1374 N N . SER A 1 166 ? 0.993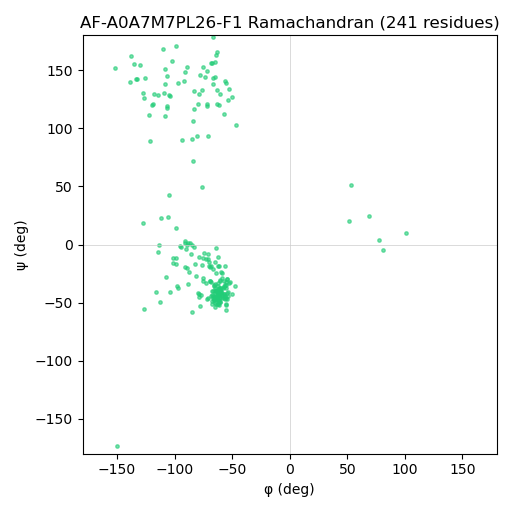 8.187 -17.173 1.00 81.88 166 SER A N 1
ATOM 1375 C CA . SER A 1 166 ? -0.306 7.699 -16.729 1.00 81.88 166 SER A CA 1
ATOM 1376 C C . SER A 1 166 ? -1.306 7.688 -17.878 1.00 81.88 166 SER A C 1
ATOM 1378 O O . SER A 1 166 ? -1.533 8.695 -18.547 1.00 81.88 166 SER A O 1
ATOM 1380 N N . GLU A 1 167 ? -1.942 6.540 -18.078 1.00 70.94 167 GLU A N 1
ATOM 1381 C CA . GLU A 1 167 ? -3.045 6.371 -19.032 1.00 70.94 167 GLU A CA 1
ATOM 1382 C C . GLU A 1 167 ? -4.395 6.823 -18.458 1.00 70.94 167 GLU A C 1
ATOM 1384 O O . GLU A 1 167 ? -5.354 7.023 -19.193 1.00 70.94 167 GLU A O 1
ATOM 1389 N N . THR A 1 168 ? -4.481 6.972 -17.132 1.00 61.44 168 THR A N 1
ATOM 1390 C CA . THR A 1 168 ? -5.744 7.137 -16.395 1.00 61.44 168 THR A CA 1
ATOM 1391 C C . THR A 1 168 ? -6.135 8.590 -16.132 1.00 61.44 168 THR A C 1
ATOM 1393 O O . THR A 1 168 ? -7.181 8.839 -15.538 1.00 61.44 168 THR A O 1
ATOM 1396 N N . THR A 1 169 ? -5.310 9.558 -16.531 1.00 56.91 169 THR A N 1
ATOM 1397 C CA . THR A 1 169 ? -5.540 10.982 -16.262 1.00 56.91 169 THR A CA 1
ATOM 1398 C C . THR A 1 169 ? -5.473 11.806 -17.541 1.00 56.91 169 THR A C 1
ATOM 1400 O O . THR A 1 169 ? -4.529 11.703 -18.323 1.00 56.91 169 THR A O 1
ATOM 1403 N N . TRP A 1 170 ? -6.501 12.634 -17.734 1.00 50.41 170 TRP A N 1
ATOM 1404 C CA . TRP A 1 170 ? -6.538 13.704 -18.727 1.00 50.41 170 TRP A CA 1
ATOM 1405 C C . TRP A 1 170 ? -6.349 15.056 -18.017 1.00 50.41 170 TRP A C 1
ATOM 1407 O O . TRP A 1 170 ? -7.075 15.315 -17.054 1.00 50.41 170 TRP A O 1
ATOM 1417 N N . PRO A 1 171 ? -5.417 15.922 -18.466 1.00 56.16 171 PRO A N 1
ATOM 1418 C CA . PRO A 1 171 ? -4.417 15.680 -19.513 1.00 56.16 171 PRO A CA 1
ATOM 1419 C C . PRO A 1 171 ? -3.414 14.588 -19.105 1.00 56.16 171 PRO A C 1
ATOM 1421 O O . PRO A 1 171 ? -3.234 14.343 -17.909 1.00 56.16 171 PRO A O 1
ATOM 1424 N N . ARG A 1 172 ? -2.775 13.942 -20.101 1.00 64.50 172 ARG A N 1
ATOM 1425 C CA . ARG A 1 172 ? -1.755 12.890 -19.904 1.00 64.50 172 ARG A CA 1
ATOM 1426 C C . ARG A 1 172 ? -0.753 13.350 -18.850 1.00 64.50 172 ARG A C 1
ATOM 1428 O O . ARG A 1 172 ? 0.096 14.195 -19.117 1.00 64.50 172 ARG A O 1
ATOM 1435 N N . THR A 1 173 ? -0.889 12.818 -17.644 1.00 82.31 173 THR A N 1
ATOM 1436 C CA . THR A 1 173 ? -0.011 13.153 -16.525 1.00 82.31 173 THR A CA 1
ATOM 1437 C C . THR A 1 173 ? 1.061 12.080 -16.443 1.00 82.31 173 THR A C 1
ATOM 1439 O O . THR A 1 173 ? 0.756 10.901 -16.598 1.00 82.31 173 THR A O 1
ATOM 1442 N N . SER A 1 174 ? 2.303 12.464 -16.182 1.00 90.81 174 SER A N 1
ATOM 1443 C CA . SER A 1 174 ? 3.360 11.513 -15.832 1.00 90.81 174 SER A CA 1
ATOM 1444 C C . SER A 1 174 ? 3.672 11.637 -14.349 1.00 90.81 174 SER A C 1
ATOM 1446 O O . SER A 1 174 ? 3.625 12.735 -13.801 1.00 90.81 174 SER A O 1
ATOM 1448 N N . TYR A 1 175 ? 3.993 10.519 -13.708 1.00 93.75 175 TYR A N 1
ATOM 1449 C CA . TYR A 1 175 ? 4.365 10.474 -12.299 1.00 93.75 175 TYR A CA 1
ATOM 1450 C C . TYR A 1 175 ? 5.852 10.191 -12.153 1.00 93.75 175 TYR A C 1
ATOM 1452 O O . TYR A 1 175 ? 6.386 9.308 -12.830 1.00 93.75 175 TYR A O 1
ATOM 1460 N N . ASN A 1 176 ? 6.502 10.890 -11.226 1.00 95.00 176 ASN A N 1
ATOM 1461 C CA . ASN A 1 176 ? 7.851 10.537 -10.817 1.00 95.00 176 ASN A CA 1
ATOM 1462 C C . ASN A 1 176 ? 7.812 9.308 -9.900 1.00 95.00 176 ASN A C 1
ATOM 1464 O O . ASN A 1 176 ? 7.005 9.206 -8.965 1.00 95.00 176 ASN A O 1
ATOM 1468 N N . VAL A 1 177 ? 8.694 8.362 -10.196 1.00 96.12 177 VAL A N 1
ATOM 1469 C CA . VAL A 1 177 ? 8.949 7.131 -9.459 1.00 96.12 177 VAL A CA 1
ATOM 1470 C C . VAL A 1 177 ? 10.397 7.171 -8.996 1.00 96.12 177 VAL A C 1
ATOM 1472 O O . VAL A 1 177 ? 11.316 7.250 -9.805 1.00 96.12 177 VAL A O 1
ATOM 1475 N N . HIS A 1 178 ? 10.589 7.092 -7.688 1.00 95.19 178 HIS A N 1
ATOM 1476 C CA . HIS A 1 178 ? 11.885 6.955 -7.051 1.00 95.19 178 HIS A CA 1
ATOM 1477 C C . HIS A 1 178 ? 11.992 5.543 -6.493 1.00 95.19 178 HIS A C 1
ATOM 1479 O O . HIS A 1 178 ? 11.280 5.203 -5.546 1.00 95.19 178 HIS A O 1
ATOM 1485 N N . LEU A 1 179 ? 12.849 4.705 -7.074 1.00 93.50 179 LEU A N 1
ATOM 1486 C CA . LEU A 1 179 ? 13.040 3.348 -6.554 1.00 93.50 179 LEU A CA 1
ATOM 1487 C C . LEU A 1 179 ? 13.825 3.365 -5.243 1.00 93.50 179 LEU A C 1
ATOM 1489 O O . LEU A 1 179 ? 13.531 2.567 -4.367 1.00 93.50 179 LEU A O 1
ATOM 1493 N N . GLN A 1 180 ? 14.751 4.309 -5.072 1.00 90.25 180 GLN A N 1
ATOM 1494 C CA . GLN A 1 180 ? 15.494 4.508 -3.831 1.00 90.25 180 GLN A CA 1
ATOM 1495 C C . GLN A 1 180 ? 15.361 5.952 -3.351 1.00 90.25 180 GLN A C 1
ATOM 1497 O O . GLN A 1 180 ? 15.316 6.889 -4.150 1.00 90.25 180 GLN A O 1
ATOM 1502 N N . THR A 1 181 ? 15.278 6.120 -2.034 1.00 86.38 181 THR A N 1
ATOM 1503 C CA . THR A 1 181 ? 15.284 7.420 -1.353 1.00 86.38 181 THR A CA 1
ATOM 1504 C C . THR A 1 181 ? 16.166 7.324 -0.112 1.00 86.38 181 THR A C 1
ATOM 1506 O O . THR A 1 181 ? 16.416 6.222 0.381 1.00 86.38 181 THR A O 1
ATOM 1509 N N . GLU A 1 182 ? 16.584 8.468 0.433 1.00 83.25 182 GLU A N 1
ATOM 1510 C CA . GLU A 1 182 ? 17.404 8.554 1.655 1.00 83.25 182 GLU A CA 1
ATOM 1511 C C . GLU A 1 182 ? 16.782 7.809 2.849 1.00 83.25 182 GLU A C 1
ATOM 1513 O O . GLU A 1 182 ? 17.483 7.248 3.688 1.00 83.25 182 GLU A O 1
ATOM 1518 N N . ASN A 1 183 ? 15.451 7.719 2.889 1.00 80.19 183 ASN A N 1
ATOM 1519 C CA . ASN A 1 183 ? 14.715 7.070 3.972 1.00 80.19 183 ASN A CA 1
ATOM 1520 C C . ASN A 1 183 ? 14.580 5.546 3.789 1.00 80.19 183 ASN A C 1
ATOM 1522 O O . ASN A 1 183 ? 13.956 4.885 4.619 1.00 80.19 183 ASN A O 1
ATOM 1526 N N . GLY A 1 184 ? 15.119 4.978 2.703 1.00 84.19 184 GLY A N 1
ATOM 1527 C CA . GLY A 1 184 ? 15.027 3.548 2.401 1.00 84.19 184 GLY A CA 1
ATOM 1528 C C . GLY A 1 184 ? 13.617 3.081 2.028 1.00 84.19 184 GLY A C 1
ATOM 1529 O O . GLY A 1 184 ? 13.294 1.909 2.205 1.00 84.19 184 GLY A O 1
ATOM 1530 N N . ILE A 1 185 ? 12.769 3.989 1.537 1.00 87.88 185 ILE A N 1
ATOM 1531 C CA . ILE A 1 185 ? 11.395 3.701 1.106 1.00 87.88 185 ILE A CA 1
ATOM 1532 C C . ILE A 1 185 ? 11.247 4.215 -0.330 1.00 87.88 185 ILE A C 1
ATOM 1534 O O . ILE A 1 185 ? 11.544 5.388 -0.571 1.00 87.88 185 ILE A O 1
ATOM 1538 N N . PRO A 1 186 ? 10.808 3.396 -1.300 1.00 92.12 186 PRO A N 1
ATOM 1539 C CA . PRO A 1 186 ? 10.561 3.890 -2.648 1.00 92.12 186 PRO A CA 1
ATOM 1540 C C . PRO A 1 186 ? 9.418 4.920 -2.630 1.00 92.12 186 PRO A C 1
ATOM 1542 O O . PRO A 1 186 ? 8.667 5.027 -1.665 1.00 92.12 186 PRO A O 1
ATOM 1545 N N . LYS A 1 187 ? 9.266 5.724 -3.677 1.00 91.81 187 LYS A N 1
ATOM 1546 C CA . LYS A 1 187 ? 8.207 6.739 -3.756 1.00 91.81 187 LYS A CA 1
ATOM 1547 C C . LYS A 1 187 ? 7.620 6.769 -5.152 1.00 91.81 187 LYS A C 1
ATOM 1549 O O . LYS A 1 187 ? 8.344 6.711 -6.135 1.00 91.81 187 LYS A O 1
ATOM 1554 N N . CYS A 1 188 ? 6.307 6.911 -5.253 1.00 93.00 188 CYS A N 1
ATOM 1555 C CA . CYS A 1 188 ? 5.655 7.272 -6.503 1.00 93.00 188 CYS A CA 1
ATOM 1556 C C . CYS A 1 188 ? 4.625 8.372 -6.245 1.00 93.00 188 CYS A C 1
ATOM 1558 O O . CYS A 1 188 ? 3.937 8.377 -5.228 1.00 93.00 188 CYS A O 1
ATOM 1560 N N . GLU A 1 189 ? 4.496 9.314 -7.170 1.00 91.50 189 GLU A N 1
ATOM 1561 C CA . GLU A 1 189 ? 3.536 10.413 -7.036 1.00 91.50 189 GLU A CA 1
ATOM 1562 C C . GLU A 1 189 ? 2.081 9.995 -7.289 1.00 91.50 189 GLU A C 1
ATOM 1564 O O . GLU A 1 189 ? 1.171 10.768 -6.984 1.00 91.50 189 GLU A O 1
ATOM 1569 N N . CYS A 1 190 ? 1.842 8.789 -7.814 1.00 90.12 190 CYS A N 1
ATOM 1570 C CA . CYS A 1 190 ? 0.500 8.319 -8.145 1.00 90.12 190 CYS A CA 1
ATOM 1571 C C . CYS A 1 190 ? -0.378 8.063 -6.909 1.00 90.12 190 CYS A C 1
ATOM 1573 O O . CYS A 1 190 ? 0.106 7.757 -5.816 1.00 90.12 190 CYS A O 1
ATOM 1575 N N . TRP A 1 191 ? -1.696 8.121 -7.110 1.00 85.62 191 TRP A N 1
ATOM 1576 C CA . TRP A 1 191 ? -2.675 7.934 -6.038 1.00 85.62 191 TRP A CA 1
ATOM 1577 C C . TRP A 1 191 ? -2.592 6.557 -5.367 1.00 85.62 191 TRP A C 1
ATOM 1579 O O . TRP A 1 191 ? -2.663 6.472 -4.144 1.00 85.62 191 TRP A O 1
ATOM 1589 N N . ASP A 1 192 ? -2.381 5.493 -6.148 1.00 88.62 192 ASP A N 1
ATOM 1590 C CA . ASP A 1 192 ? -2.262 4.126 -5.627 1.00 88.62 192 ASP A CA 1
ATOM 1591 C C . ASP A 1 192 ? -1.148 4.011 -4.580 1.00 88.62 192 ASP A C 1
ATOM 1593 O O . ASP A 1 192 ? -1.366 3.464 -3.497 1.00 88.62 192 ASP A O 1
ATOM 1597 N N . TRP A 1 193 ? 0.029 4.566 -4.886 1.00 89.06 193 TRP A N 1
ATOM 1598 C CA . TRP A 1 193 ? 1.157 4.590 -3.959 1.00 89.06 193 TRP A CA 1
ATOM 1599 C C . TRP A 1 193 ? 0.832 5.431 -2.729 1.00 89.06 193 TRP A C 1
ATOM 1601 O O . TRP A 1 193 ? 0.967 4.946 -1.611 1.00 89.06 193 TRP A O 1
ATOM 1611 N N . ARG A 1 194 ? 0.343 6.664 -2.922 1.00 83.69 194 ARG A N 1
ATOM 1612 C CA . ARG A 1 194 ? -0.002 7.561 -1.807 1.00 83.69 194 ARG A CA 1
ATOM 1613 C C . ARG A 1 194 ? -0.993 6.914 -0.840 1.00 83.69 194 ARG A C 1
ATOM 1615 O O . ARG A 1 194 ? -0.873 7.114 0.361 1.00 83.69 194 ARG A O 1
ATOM 1622 N N . TRP A 1 195 ? -1.953 6.145 -1.353 1.00 79.25 195 TRP A N 1
ATOM 1623 C CA . TRP A 1 195 ? -2.998 5.532 -0.538 1.00 79.25 195 TRP A CA 1
ATOM 1624 C C . TRP A 1 195 ? -2.550 4.263 0.184 1.00 79.25 195 TRP A C 1
ATOM 1626 O O . TRP A 1 195 ? -2.923 4.049 1.337 1.00 79.25 195 TRP A O 1
ATOM 1636 N N . THR A 1 196 ? -1.790 3.408 -0.501 1.00 82.75 196 THR A N 1
ATOM 1637 C CA . THR A 1 196 ? -1.507 2.045 -0.026 1.00 82.75 196 THR A CA 1
ATOM 1638 C C . THR A 1 196 ? -0.082 1.851 0.479 1.00 82.75 196 THR A C 1
ATOM 1640 O O . THR A 1 196 ? 0.132 0.982 1.315 1.00 82.75 196 THR A O 1
ATOM 1643 N N . HIS A 1 197 ? 0.885 2.624 -0.035 1.00 86.25 197 HIS A N 1
ATOM 1644 C CA . HIS A 1 197 ? 2.336 2.372 0.073 1.00 86.25 197 HIS A CA 1
ATOM 1645 C C . HIS A 1 197 ? 2.759 0.958 -0.351 1.00 86.25 197 HIS A C 1
ATOM 1647 O O . HIS A 1 197 ? 3.846 0.486 -0.023 1.00 86.25 197 HIS A O 1
ATOM 1653 N N . LEU A 1 198 ? 1.906 0.298 -1.135 1.00 90.50 198 LEU A N 1
ATOM 1654 C CA . LEU A 1 198 ? 2.229 -0.926 -1.842 1.00 90.50 198 LEU A CA 1
ATOM 1655 C C . LEU A 1 198 ? 2.806 -0.576 -3.220 1.00 90.50 198 LEU A C 1
ATOM 1657 O O . LEU A 1 198 ? 2.424 0.455 -3.791 1.00 90.50 198 LEU A O 1
ATOM 1661 N N . PRO A 1 199 ? 3.663 -1.435 -3.806 1.00 94.19 199 PRO A N 1
ATOM 1662 C CA . PRO A 1 199 ? 4.173 -1.238 -5.160 1.00 94.19 199 PRO A CA 1
ATOM 1663 C C . PRO A 1 199 ? 3.035 -0.958 -6.150 1.00 94.19 199 PRO A C 1
ATOM 1665 O O . PRO A 1 199 ? 2.040 -1.683 -6.197 1.00 94.19 199 PRO A O 1
ATOM 1668 N N . CYS A 1 200 ? 3.136 0.135 -6.904 1.00 95.38 200 CYS A N 1
ATOM 1669 C CA . CYS A 1 200 ? 2.108 0.545 -7.860 1.00 95.38 200 CYS A CA 1
ATOM 1670 C C . CYS A 1 200 ? 2.475 0.114 -9.287 1.00 95.38 200 CYS A C 1
ATOM 1672 O O . CYS A 1 200 ? 3.611 -0.281 -9.548 1.00 95.38 200 CYS A O 1
ATOM 1674 N N . LYS A 1 201 ? 1.542 0.261 -10.240 1.00 95.62 201 LYS A N 1
ATOM 1675 C CA . LYS A 1 201 ? 1.797 -0.099 -11.646 1.00 95.62 201 LYS A CA 1
ATOM 1676 C C . LYS A 1 201 ? 3.004 0.634 -12.246 1.00 95.62 201 LYS A C 1
ATOM 1678 O O . LYS A 1 201 ? 3.762 0.051 -13.002 1.00 95.62 201 LYS A O 1
ATOM 1683 N N . HIS A 1 202 ? 3.226 1.894 -11.861 1.00 95.94 202 HIS A N 1
ATOM 1684 C CA . HIS A 1 202 ? 4.350 2.683 -12.371 1.00 95.94 202 HIS A CA 1
ATOM 1685 C C . HIS A 1 202 ? 5.697 2.161 -11.858 1.00 95.94 202 HIS A C 1
ATOM 1687 O O . HIS A 1 202 ? 6.687 2.254 -12.570 1.00 95.94 202 HIS A O 1
ATOM 1693 N N . MET A 1 203 ? 5.743 1.599 -10.643 1.00 96.50 203 MET A N 1
ATOM 1694 C CA . MET A 1 203 ? 6.950 0.935 -10.149 1.00 96.50 203 MET A CA 1
ATOM 1695 C C . MET A 1 203 ? 7.220 -0.326 -10.964 1.00 96.50 203 MET A C 1
ATOM 1697 O O . MET A 1 203 ? 8.309 -0.444 -11.506 1.00 96.50 203 MET A O 1
ATOM 1701 N N . PHE A 1 204 ? 6.230 -1.207 -11.133 1.00 96.88 204 PHE A N 1
ATOM 1702 C CA . PHE A 1 204 ? 6.403 -2.427 -11.934 1.00 96.88 204 PHE A CA 1
ATOM 1703 C C . PHE A 1 204 ? 6.778 -2.143 -13.391 1.00 96.88 204 PHE A C 1
ATOM 1705 O O . PHE A 1 204 ? 7.669 -2.800 -13.908 1.00 96.88 204 PHE A O 1
ATOM 1712 N N . ALA A 1 205 ? 6.224 -1.094 -14.005 1.00 96.12 205 ALA A N 1
ATOM 1713 C CA . ALA A 1 205 ? 6.631 -0.664 -15.343 1.00 96.12 205 ALA A CA 1
ATOM 1714 C C . ALA A 1 205 ? 8.134 -0.347 -15.420 1.00 96.12 205 ALA A C 1
ATOM 1716 O O . ALA A 1 205 ? 8.810 -0.765 -16.354 1.00 96.12 205 ALA A O 1
ATOM 1717 N N . VAL A 1 206 ? 8.686 0.343 -14.414 1.00 96.62 206 VAL A N 1
ATOM 1718 C CA . VAL A 1 206 ? 10.139 0.566 -14.324 1.00 96.62 206 VAL A CA 1
ATOM 1719 C C . VAL A 1 206 ? 10.879 -0.756 -14.117 1.00 96.62 206 VAL A C 1
ATOM 1721 O O . VAL A 1 206 ? 11.927 -0.959 -14.726 1.00 96.62 206 VAL A O 1
ATOM 1724 N N . LEU A 1 207 ? 10.356 -1.648 -13.268 1.00 95.81 207 LEU A N 1
ATOM 1725 C CA . LEU A 1 207 ? 11.036 -2.900 -12.937 1.00 95.81 207 LEU A CA 1
ATOM 1726 C C . LEU A 1 207 ? 11.115 -3.890 -14.109 1.00 95.81 207 LEU A C 1
ATOM 1728 O O . LEU A 1 207 ? 12.082 -4.644 -14.195 1.00 95.81 207 LEU A O 1
ATOM 1732 N N . GLU A 1 208 ? 10.117 -3.886 -14.992 1.00 93.38 208 GLU A N 1
ATOM 1733 C CA . GLU A 1 208 ? 9.987 -4.852 -16.090 1.00 93.38 208 GLU A CA 1
ATOM 1734 C C . GLU A 1 208 ? 10.511 -4.322 -17.429 1.00 93.38 208 GLU A C 1
ATOM 1736 O O . GLU A 1 208 ? 11.089 -5.079 -18.206 1.00 93.38 208 GLU A O 1
ATOM 1741 N N . LEU A 1 209 ? 10.346 -3.024 -17.711 1.00 94.19 209 LEU A N 1
ATOM 1742 C CA . LEU A 1 209 ? 10.666 -2.457 -19.029 1.00 94.19 209 LEU A CA 1
ATOM 1743 C C . LEU A 1 209 ? 12.104 -1.942 -19.144 1.00 94.19 209 LEU A C 1
ATOM 1745 O O . LEU A 1 209 ? 12.603 -1.746 -20.258 1.00 94.19 209 LEU A O 1
ATOM 1749 N N . LEU A 1 210 ? 12.774 -1.682 -18.016 1.00 92.06 210 LEU A N 1
ATOM 1750 C CA . LEU A 1 210 ? 14.135 -1.159 -18.008 1.00 92.06 210 LEU A CA 1
ATOM 1751 C C . LEU A 1 210 ? 15.145 -2.215 -17.531 1.00 92.06 210 LEU A C 1
ATOM 1753 O O . LEU A 1 210 ? 14.980 -2.812 -16.467 1.00 92.06 210 LEU A O 1
ATOM 1757 N N . PRO A 1 211 ? 16.245 -2.425 -18.277 1.00 87.25 211 PRO A N 1
ATOM 1758 C CA . PRO A 1 211 ? 17.292 -3.339 -17.847 1.00 87.25 211 PRO A CA 1
ATOM 1759 C C . PRO A 1 211 ? 17.999 -2.801 -16.596 1.00 87.25 211 PRO A C 1
ATOM 1761 O O . PRO A 1 211 ? 18.228 -1.596 -16.454 1.00 87.25 211 PRO A O 1
ATOM 1764 N N . GLY A 1 212 ? 18.365 -3.712 -15.692 1.00 85.06 212 GLY A N 1
ATOM 1765 C CA . GLY A 1 212 ? 19.109 -3.400 -14.467 1.00 85.06 212 GLY A CA 1
ATOM 1766 C C . GLY A 1 212 ? 18.268 -2.853 -13.308 1.00 85.06 212 GLY A C 1
ATOM 1767 O O . GLY A 1 212 ? 18.793 -2.695 -12.212 1.00 85.06 212 GLY A O 1
ATOM 1768 N N . THR A 1 213 ? 16.969 -2.609 -13.493 1.00 90.31 213 THR A N 1
ATOM 1769 C CA . THR A 1 213 ? 16.067 -2.122 -12.433 1.00 90.31 213 THR A CA 1
ATOM 1770 C C . THR A 1 213 ? 15.146 -3.220 -11.920 1.00 90.31 213 THR A C 1
ATOM 1772 O O . THR A 1 213 ? 13.974 -2.979 -11.713 1.00 90.31 213 THR A O 1
ATOM 1775 N N . THR A 1 214 ? 15.645 -4.436 -11.703 1.00 92.19 214 THR A N 1
ATOM 1776 C CA . THR A 1 214 ? 14.808 -5.549 -11.205 1.00 92.19 214 THR A CA 1
ATOM 1777 C C . THR A 1 214 ? 14.321 -5.315 -9.767 1.00 92.19 214 THR A C 1
ATOM 1779 O O . THR A 1 214 ? 14.693 -4.329 -9.131 1.00 92.19 214 THR A O 1
ATOM 1782 N N . TRP A 1 215 ? 13.531 -6.239 -9.204 1.00 94.12 215 TRP A N 1
ATOM 1783 C CA . TRP A 1 215 ? 13.048 -6.152 -7.817 1.00 94.12 215 TRP A CA 1
ATOM 1784 C C . TRP A 1 215 ? 14.154 -5.813 -6.805 1.00 94.12 215 TRP A C 1
ATOM 1786 O O . TRP A 1 215 ? 13.915 -5.036 -5.885 1.00 94.12 215 TRP A O 1
ATOM 1796 N N . SER A 1 216 ? 15.382 -6.312 -6.997 1.00 92.69 216 SER A N 1
ATOM 1797 C CA . SER A 1 216 ? 16.530 -6.026 -6.123 1.00 92.69 216 SER A CA 1
ATOM 1798 C C . SER A 1 216 ? 16.948 -4.550 -6.077 1.00 92.69 216 SER A C 1
ATOM 1800 O O . SER A 1 216 ? 17.602 -4.150 -5.116 1.00 92.69 216 SER A O 1
ATOM 1802 N N . ALA A 1 217 ? 16.534 -3.729 -7.050 1.00 91.75 217 ALA A N 1
ATOM 1803 C CA . ALA A 1 217 ? 16.763 -2.286 -7.058 1.00 91.75 217 ALA A CA 1
ATOM 1804 C C . ALA A 1 217 ? 15.953 -1.548 -5.974 1.00 91.75 217 ALA A C 1
ATOM 1806 O O . ALA A 1 217 ? 16.304 -0.423 -5.606 1.00 91.75 217 ALA A O 1
ATOM 1807 N N . LEU A 1 218 ? 14.887 -2.164 -5.446 1.00 93.06 218 LEU A N 1
ATOM 1808 C CA . LEU A 1 218 ? 14.126 -1.619 -4.324 1.00 93.06 218 LEU A CA 1
ATOM 1809 C C . LEU A 1 218 ? 14.903 -1.763 -2.998 1.00 93.06 218 LEU A C 1
ATOM 1811 O O . LEU A 1 218 ? 15.546 -2.795 -2.768 1.00 93.06 218 LEU A O 1
ATOM 1815 N N . PRO A 1 219 ? 14.783 -0.783 -2.079 1.00 92.31 219 PRO A N 1
ATOM 1816 C CA . PRO A 1 219 ? 15.422 -0.813 -0.775 1.00 92.31 219 PRO A CA 1
ATOM 1817 C C . PRO A 1 219 ? 15.123 -2.104 -0.019 1.00 92.31 219 PRO A C 1
ATOM 1819 O O . PRO A 1 219 ? 13.972 -2.529 0.083 1.00 92.31 219 PRO A O 1
ATOM 1822 N N . GLU A 1 220 ? 16.155 -2.704 0.564 1.00 91.06 220 GLU A N 1
ATOM 1823 C CA . GLU A 1 220 ? 16.032 -3.960 1.307 1.00 91.06 220 GLU A CA 1
ATOM 1824 C C . GLU A 1 220 ? 15.001 -3.867 2.439 1.00 91.06 220 GLU A C 1
ATOM 1826 O O . GLU A 1 220 ? 14.125 -4.721 2.549 1.00 91.06 220 GLU A O 1
ATOM 1831 N N . LYS A 1 221 ? 15.025 -2.770 3.210 1.00 88.44 221 LYS A N 1
ATOM 1832 C CA . LYS A 1 221 ? 14.059 -2.509 4.293 1.00 88.44 221 LYS A CA 1
ATOM 1833 C C . LYS A 1 221 ? 12.606 -2.507 3.817 1.00 88.44 221 LYS A C 1
ATOM 1835 O O . LYS A 1 221 ? 11.711 -2.855 4.578 1.00 88.44 221 LYS A O 1
ATOM 1840 N N . PHE A 1 222 ? 12.368 -2.102 2.571 1.00 89.69 222 PHE A N 1
ATOM 1841 C CA . PHE A 1 222 ? 11.041 -2.136 1.972 1.00 89.69 222 PHE A CA 1
ATOM 1842 C C . PHE A 1 222 ? 10.677 -3.551 1.504 1.00 89.69 222 PHE A C 1
ATOM 1844 O O . PHE A 1 222 ? 9.581 -4.028 1.793 1.00 89.69 222 PHE A O 1
ATOM 1851 N N . ARG A 1 223 ? 11.605 -4.245 0.828 1.00 91.25 223 ARG A N 1
ATOM 1852 C CA . ARG A 1 223 ? 11.404 -5.620 0.330 1.00 91.25 223 ARG A CA 1
ATOM 1853 C C . ARG A 1 223 ? 11.168 -6.642 1.442 1.00 91.25 223 ARG A C 1
ATOM 1855 O O . ARG A 1 223 ? 10.432 -7.600 1.221 1.00 91.25 223 ARG A O 1
ATOM 1862 N N . ASN A 1 224 ? 11.792 -6.419 2.596 1.00 89.81 224 ASN A N 1
ATOM 1863 C CA . ASN A 1 224 ? 11.743 -7.283 3.774 1.00 89.81 224 ASN A CA 1
ATOM 1864 C C . ASN A 1 224 ? 10.865 -6.686 4.886 1.00 89.81 224 ASN A C 1
ATOM 1866 O O . ASN A 1 224 ? 11.067 -6.966 6.064 1.00 89.81 224 ASN A O 1
ATOM 1870 N N . SER A 1 225 ? 9.923 -5.804 4.533 1.00 88.06 225 SER A N 1
ATOM 1871 C CA . SER A 1 225 ? 8.988 -5.257 5.512 1.00 88.06 225 SER A CA 1
ATOM 1872 C C . SER A 1 225 ? 8.116 -6.379 6.091 1.00 88.06 225 SER A C 1
ATOM 1874 O O . SER A 1 225 ? 7.501 -7.095 5.297 1.00 88.06 225 SER A O 1
ATOM 1876 N N . PRO A 1 226 ? 7.942 -6.462 7.427 1.00 87.69 226 PRO A N 1
ATOM 1877 C CA . PRO A 1 226 ? 7.044 -7.429 8.069 1.00 87.69 226 PRO A CA 1
ATOM 1878 C C . PRO A 1 226 ? 5.593 -7.360 7.583 1.00 87.69 226 PRO A C 1
ATOM 1880 O O . PRO A 1 226 ? 4.824 -8.288 7.776 1.00 87.69 226 PRO A O 1
ATOM 1883 N N . LEU A 1 227 ? 5.192 -6.254 6.947 1.00 82.88 227 LEU A N 1
ATOM 1884 C CA . LEU A 1 227 ? 3.867 -6.149 6.344 1.00 82.88 227 LEU A CA 1
ATOM 1885 C C . LEU A 1 227 ? 3.709 -7.044 5.115 1.00 82.88 227 LEU A C 1
ATOM 1887 O O . LEU A 1 227 ? 2.597 -7.465 4.802 1.00 82.88 227 LEU A O 1
ATOM 1891 N N . TYR A 1 228 ? 4.794 -7.262 4.377 1.00 87.75 228 TYR A N 1
ATOM 1892 C CA . TYR A 1 228 ? 4.777 -7.904 3.067 1.00 87.75 228 TYR A CA 1
ATOM 1893 C C . TYR A 1 228 ? 5.505 -9.243 3.072 1.00 87.75 228 TYR A C 1
ATOM 1895 O O . TYR A 1 228 ? 5.460 -9.937 2.066 1.00 87.75 228 TYR A O 1
ATOM 1903 N N . THR A 1 229 ? 6.163 -9.618 4.165 1.00 92.12 229 THR A N 1
ATOM 1904 C CA . THR A 1 229 ? 6.799 -10.924 4.350 1.00 92.12 229 THR A CA 1
ATOM 1905 C C . THR A 1 229 ? 5.940 -11.819 5.230 1.00 92.12 229 THR A C 1
ATOM 1907 O O . THR A 1 229 ? 5.100 -11.329 5.977 1.00 92.12 229 THR A O 1
ATOM 1910 N N . LEU A 1 230 ? 6.143 -13.129 5.111 1.00 91.94 230 LEU A N 1
ATOM 1911 C CA . LEU A 1 230 ? 5.569 -14.090 6.047 1.00 91.94 230 LEU A CA 1
ATOM 1912 C C . LEU A 1 230 ? 6.290 -13.992 7.391 1.00 91.94 230 LEU A C 1
ATOM 1914 O O . LEU A 1 230 ? 7.483 -13.675 7.436 1.00 91.94 230 LEU A O 1
ATOM 1918 N N . ASP A 1 231 ? 5.567 -14.279 8.460 1.00 89.94 231 ASP A N 1
ATOM 1919 C CA . ASP A 1 231 ? 6.134 -14.482 9.780 1.00 89.94 231 ASP A CA 1
ATOM 1920 C C . ASP A 1 231 ? 6.611 -15.933 9.884 1.00 89.94 231 ASP A C 1
ATOM 1922 O O . ASP A 1 231 ? 5.838 -16.884 9.943 1.00 89.94 231 ASP A O 1
ATOM 1926 N N . THR A 1 232 ? 7.926 -16.113 9.840 1.00 81.75 232 THR A N 1
ATOM 1927 C CA . THR A 1 232 ? 8.562 -17.433 9.905 1.00 81.75 232 THR A CA 1
ATOM 1928 C C . THR A 1 232 ? 8.628 -17.993 11.323 1.00 81.75 232 THR A C 1
ATOM 1930 O O . THR A 1 232 ? 8.950 -19.165 11.498 1.00 81.75 232 THR A O 1
ATOM 1933 N N . GLU A 1 233 ? 8.334 -17.177 12.337 1.00 84.50 233 GLU A N 1
ATOM 1934 C CA . GLU A 1 233 ? 8.335 -17.589 13.741 1.00 84.50 233 GLU A CA 1
ATOM 1935 C C . GLU A 1 233 ? 6.965 -18.122 14.184 1.00 84.50 233 GLU A C 1
ATOM 1937 O O . GLU A 1 233 ? 6.828 -18.594 15.313 1.00 84.50 233 GLU A O 1
ATOM 1942 N N . VAL A 1 234 ? 5.960 -18.149 13.292 1.00 83.12 234 VAL A N 1
ATOM 1943 C CA . VAL A 1 234 ? 4.594 -18.580 13.640 1.00 83.12 234 VAL A CA 1
ATOM 1944 C C . VAL A 1 234 ? 4.499 -20.000 14.190 1.00 83.12 234 VAL A C 1
ATOM 1946 O O . VAL A 1 234 ? 3.581 -20.303 14.951 1.00 83.12 234 VAL A O 1
ATOM 1949 N N . CYS A 1 235 ? 5.459 -20.865 13.852 1.00 68.88 235 CYS A N 1
ATOM 1950 C CA . CYS A 1 235 ? 5.563 -22.210 14.412 1.00 68.88 235 CYS A CA 1
ATOM 1951 C C . CYS A 1 235 ? 5.749 -22.195 15.938 1.00 68.88 235 CYS A C 1
ATOM 1953 O O . CYS A 1 235 ? 5.280 -23.108 16.608 1.00 68.88 235 CYS A O 1
ATOM 1955 N N . GLY A 1 236 ? 6.385 -21.158 16.494 1.00 71.38 236 GLY A N 1
ATOM 1956 C CA . GLY A 1 236 ? 6.579 -20.997 17.937 1.00 71.38 236 GLY A CA 1
ATOM 1957 C C . GLY A 1 236 ? 5.294 -20.684 18.710 1.00 71.38 236 GLY A C 1
ATOM 1958 O O . GLY A 1 236 ? 5.276 -20.824 19.928 1.00 71.38 236 GLY A O 1
ATOM 1959 N N . PHE A 1 237 ? 4.211 -20.294 18.026 1.00 70.50 237 PHE A N 1
ATOM 1960 C CA . PHE A 1 237 ? 2.899 -20.074 18.646 1.00 70.50 237 PHE A CA 1
ATOM 1961 C C . PHE A 1 237 ? 2.056 -21.347 18.770 1.00 70.50 237 PHE A C 1
ATOM 1963 O O . PHE A 1 237 ? 0.985 -21.314 19.378 1.00 70.50 237 PHE A O 1
ATOM 1970 N N . LEU A 1 238 ? 2.496 -22.456 18.174 1.00 64.50 238 LEU A N 1
ATOM 1971 C CA . LEU A 1 238 ? 1.861 -23.749 18.367 1.00 64.50 238 LEU A CA 1
ATOM 1972 C C . LEU A 1 238 ? 2.373 -24.312 19.695 1.00 64.50 238 LEU A C 1
ATOM 1974 O O . LEU A 1 238 ? 3.436 -24.927 19.744 1.00 64.50 238 LEU A O 1
ATOM 1978 N N . GLU A 1 239 ? 1.638 -24.076 20.782 1.00 58.91 239 GLU A N 1
ATOM 1979 C CA . GLU A 1 239 ? 1.860 -24.825 22.018 1.00 58.91 239 GLU A CA 1
ATOM 1980 C C . GLU A 1 239 ? 1.701 -26.315 21.691 1.00 58.91 239 GLU A C 1
ATOM 1982 O O . GLU A 1 239 ? 0.618 -26.776 21.323 1.00 58.91 239 GLU A O 1
ATOM 1987 N N . VAL A 1 240 ? 2.804 -27.063 21.766 1.00 52.03 240 VAL A N 1
ATOM 1988 C CA . VAL A 1 240 ? 2.760 -28.525 21.764 1.00 52.03 240 VAL A CA 1
ATOM 1989 C C . VAL A 1 240 ? 2.002 -28.907 23.034 1.00 52.03 240 VAL A C 1
ATOM 1991 O O . VAL A 1 240 ? 2.436 -28.495 24.115 1.00 52.03 240 VAL A O 1
ATOM 1994 N N . PRO A 1 241 ? 0.869 -29.627 22.951 1.00 44.84 241 PRO A N 1
ATOM 1995 C CA . PRO A 1 241 ? 0.228 -30.148 24.147 1.00 44.84 241 PRO A CA 1
ATOM 1996 C C . PRO A 1 241 ? 1.275 -30.944 24.925 1.00 44.84 241 PRO A C 1
ATOM 1998 O O . PRO A 1 241 ? 1.924 -31.814 24.350 1.00 44.84 241 PRO A O 1
ATOM 2001 N N . ALA A 1 242 ? 1.490 -30.600 26.194 1.00 45.22 242 ALA A N 1
ATOM 2002 C CA . ALA A 1 242 ? 2.303 -31.432 27.066 1.00 45.22 242 ALA A CA 1
ATOM 2003 C C . ALA A 1 242 ? 1.617 -32.802 27.172 1.00 45.22 242 ALA A C 1
ATOM 2005 O O . ALA A 1 242 ? 0.444 -32.856 27.556 1.00 45.22 242 ALA A O 1
ATOM 2006 N N . ASP A 1 243 ? 2.332 -33.852 26.764 1.00 44.41 243 ASP A N 1
ATOM 2007 C CA . ASP A 1 243 ? 1.926 -35.254 26.923 1.00 44.41 243 ASP A CA 1
ATOM 2008 C C . ASP A 1 243 ? 1.667 -35.613 28.399 1.00 44.41 243 ASP A C 1
ATOM 2010 O O . ASP A 1 243 ? 2.414 -35.120 29.282 1.00 44.41 243 ASP A O 1
#

Sequence (243 aa):
MLRRCAHATEPSEYNAALEYLKASKEWQENPKLQKWFTKQWIPHSKRWVWGNRCNKGVQVNTNNGLERQNGIFKYSFLEKKNYTSISGMISILILEYLPNSMCRYIREDLTAIDSLGRTYDDAIPPYLQNRPSYFIRHCMRKIEMAGTLTKDDVIRKSEHCFQVKSETTWPRTSYNVHLQTENGIPKCECWDWRWTHLPCKHMFAVLELLPGTTWSALPEKFRNSPLYTLDTEVCGFLEVPAD

InterPro domains:
  IPR007527 Zinc finger, SWIM-type [PF04434] (183-208)
  IPR007527 Zinc finger, SWIM-type [PS50966] (175-211)

Radius of gyration: 22.56 Å; Cα contacts (8 Å, |Δi|>4): 253; chains: 1; bounding box: 48×65×54 Å